Protein AF-A0A6A7KUU1-F1 (afdb_monomer_lite)

pLDDT: mean 93.3, std 9.29, range [35.34, 98.81]

Radius of gyration: 18.9 Å; chains: 1; bounding box: 46×38×52 Å

Sequence (260 aa):
MVVAALRPFRTEHDYVAGGAALNQDWPRLSDDMDIFHDNRNQLPRSVERELQALREVEFSVETIVSNSSTVEVIARKYGFETRVQWLDDAETCRRFFPAVEDESFGFRLHQADVAVNKVLCASRRNQAPRDAVDLVHIVRRYCPIGPLIWASMGKDPSLSPMTTIREIRRIAFGYSDEEIGAVRMDDRRPMARAELRDTLEAALNDARDYCENVAPIEYLGHLFIDEDDIPVAADSEAVKSGTAKAVPVRDFSVVPTVGD

Structure (mmCIF, N/CA/C/O backbone):
data_AF-A0A6A7KUU1-F1
#
_entry.id   AF-A0A6A7KUU1-F1
#
loop_
_atom_site.group_PDB
_atom_site.id
_atom_site.type_symbol
_atom_site.label_atom_id
_atom_site.label_alt_id
_atom_site.label_comp_id
_atom_site.label_asym_id
_atom_site.label_entity_id
_atom_site.label_seq_id
_atom_site.pdbx_PDB_ins_code
_atom_site.Cartn_x
_atom_site.Cartn_y
_atom_site.Cartn_z
_atom_site.occupancy
_atom_site.B_iso_or_equiv
_atom_site.auth_seq_id
_atom_site.auth_comp_id
_atom_site.auth_asym_id
_atom_site.auth_atom_id
_atom_site.pdbx_PDB_model_num
ATOM 1 N N . MET A 1 1 ? -15.539 -9.179 11.871 1.00 82.12 1 MET A N 1
ATOM 2 C CA . MET A 1 1 ? -16.508 -8.676 12.874 1.00 82.12 1 MET A CA 1
ATOM 3 C C . MET A 1 1 ? -16.741 -7.170 12.713 1.00 82.12 1 MET A C 1
ATOM 5 O O . MET A 1 1 ? -17.841 -6.812 12.328 1.00 82.12 1 MET A O 1
ATOM 9 N N . VAL A 1 2 ? -15.718 -6.313 12.867 1.00 91.25 2 VAL A N 1
ATOM 10 C CA . VAL A 1 2 ? -15.784 -4.882 12.471 1.00 91.25 2 VAL A CA 1
ATOM 11 C C . VAL A 1 2 ? -15.972 -4.728 10.958 1.00 91.25 2 VAL A C 1
ATOM 13 O O . VAL A 1 2 ? -16.897 -4.057 10.516 1.00 91.25 2 VAL A O 1
ATOM 16 N N . VAL A 1 3 ? -15.169 -5.455 10.173 1.00 91.31 3 VAL A N 1
ATOM 17 C CA . VAL A 1 3 ? -15.254 -5.495 8.701 1.00 91.31 3 VAL A CA 1
ATOM 18 C C . VAL A 1 3 ? -16.680 -5.758 8.203 1.00 91.31 3 VAL A C 1
ATOM 20 O O . VAL A 1 3 ? -17.172 -5.040 7.348 1.00 91.31 3 VAL A O 1
ATOM 23 N N . ALA A 1 4 ? -17.386 -6.729 8.789 1.00 92.50 4 ALA A N 1
ATOM 24 C CA . ALA A 1 4 ? -18.743 -7.084 8.370 1.00 92.50 4 ALA A CA 1
ATOM 25 C C . ALA A 1 4 ? -19.770 -5.965 8.627 1.00 92.50 4 ALA A C 1
ATOM 27 O O . ALA A 1 4 ? -20.687 -5.796 7.831 1.00 92.50 4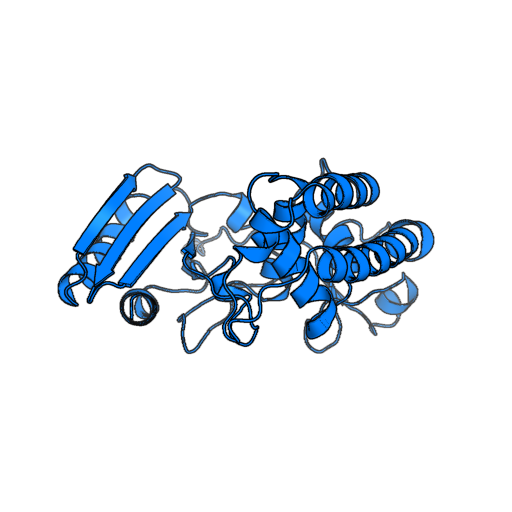 ALA A O 1
ATOM 28 N N . ALA A 1 5 ? -19.612 -5.201 9.713 1.00 95.06 5 ALA A N 1
ATOM 29 C CA . ALA A 1 5 ? -20.488 -4.073 10.032 1.00 95.06 5 ALA A CA 1
ATOM 30 C C . ALA A 1 5 ? -20.258 -2.878 9.096 1.00 95.06 5 ALA A C 1
ATOM 32 O O . ALA A 1 5 ? -21.185 -2.129 8.806 1.00 95.06 5 ALA A O 1
ATOM 33 N N . LEU A 1 6 ? -19.019 -2.713 8.626 1.00 96.19 6 LEU A N 1
ATOM 34 C CA . LEU A 1 6 ? -18.596 -1.577 7.812 1.00 96.19 6 LEU A CA 1
ATOM 35 C C . LEU A 1 6 ? -18.622 -1.857 6.305 1.00 96.19 6 LEU A C 1
ATOM 37 O O . LEU A 1 6 ? -18.720 -0.921 5.517 1.00 96.19 6 LEU A O 1
ATOM 41 N N . ARG A 1 7 ? -18.600 -3.129 5.895 1.00 96.31 7 ARG A N 1
ATOM 42 C CA . ARG A 1 7 ? -18.679 -3.568 4.495 1.00 96.31 7 ARG A CA 1
ATOM 43 C C . ARG A 1 7 ? -19.818 -2.908 3.698 1.00 96.31 7 ARG A C 1
ATOM 45 O O . ARG A 1 7 ? -19.543 -2.468 2.588 1.00 96.31 7 ARG A O 1
ATOM 52 N N . PRO A 1 8 ? -21.066 -2.797 4.204 1.00 96.06 8 PRO A N 1
ATOM 53 C CA . PRO A 1 8 ? -22.175 -2.231 3.425 1.00 96.06 8 PRO A CA 1
ATOM 54 C C . PRO A 1 8 ? -22.020 -0.748 3.066 1.00 96.06 8 PRO A C 1
ATOM 56 O O . PRO A 1 8 ? -22.771 -0.248 2.236 1.00 96.06 8 PRO A O 1
ATOM 59 N N . PHE A 1 9 ? -21.089 -0.042 3.712 1.00 95.44 9 PHE A N 1
ATOM 60 C CA . PHE A 1 9 ? -20.826 1.377 3.475 1.00 95.44 9 PHE A CA 1
ATOM 61 C C . PHE A 1 9 ? -19.713 1.607 2.451 1.00 95.44 9 PHE A C 1
ATOM 63 O O . PHE A 1 9 ? -19.520 2.739 2.013 1.00 95.44 9 PHE A O 1
ATOM 70 N N . ARG A 1 10 ? -18.984 0.552 2.066 1.00 95.62 10 ARG A N 1
ATOM 71 C CA . ARG A 1 10 ? -17.876 0.669 1.124 1.00 95.62 10 ARG A CA 1
ATOM 72 C C . ARG A 1 10 ? -18.387 0.789 -0.313 1.00 95.62 10 ARG A C 1
ATOM 74 O O . ARG A 1 10 ? -19.339 0.118 -0.706 1.00 95.62 10 ARG A O 1
ATOM 81 N N . THR A 1 11 ? -17.735 1.645 -1.089 1.00 94.12 11 THR A N 1
ATOM 82 C CA . THR A 1 11 ? -18.019 1.956 -2.497 1.00 94.12 11 THR A CA 1
ATOM 83 C C . THR A 1 11 ? -16.706 2.161 -3.258 1.00 94.12 11 THR A C 1
ATOM 85 O O . THR A 1 11 ? -15.635 2.215 -2.654 1.00 94.12 11 THR A O 1
ATOM 88 N N . GLU A 1 12 ? -16.765 2.369 -4.574 1.00 92.62 12 GLU A N 1
ATOM 89 C CA . GLU A 1 12 ? -15.577 2.699 -5.381 1.00 92.62 12 GLU A CA 1
ATOM 90 C C . GLU A 1 12 ? -14.858 4.003 -4.958 1.00 92.62 12 GLU A C 1
ATOM 92 O O . GLU A 1 12 ? -13.698 4.218 -5.316 1.00 92.62 12 GLU A O 1
ATOM 97 N N . HIS A 1 13 ? -15.531 4.844 -4.160 1.00 91.62 13 HIS A N 1
ATOM 98 C CA . HIS A 1 13 ? -15.027 6.106 -3.606 1.00 91.62 13 HIS A CA 1
ATOM 99 C C . HIS A 1 13 ? -14.839 6.078 -2.081 1.00 91.62 13 HIS A C 1
ATOM 101 O O . HIS A 1 13 ? -14.491 7.097 -1.483 1.00 91.62 13 HIS A O 1
ATOM 107 N N . ASP A 1 14 ? -15.109 4.938 -1.445 1.00 93.00 14 ASP A N 1
ATOM 108 C CA . ASP A 1 14 ? -15.013 4.731 -0.002 1.00 93.00 14 ASP A CA 1
ATOM 109 C C . ASP A 1 14 ? -14.601 3.278 0.269 1.00 93.00 14 ASP A C 1
ATOM 111 O O . ASP A 1 14 ? -15.434 2.375 0.286 1.00 93.00 14 ASP A O 1
ATOM 115 N N . TYR A 1 15 ? -13.308 3.018 0.412 1.00 95.38 15 TYR A N 1
ATOM 116 C CA . TYR A 1 15 ? -12.764 1.663 0.284 1.00 95.38 15 TYR A CA 1
ATOM 117 C C . TYR A 1 15 ? -11.680 1.378 1.317 1.00 95.38 15 TYR A C 1
ATOM 119 O O . TYR A 1 15 ? -10.997 2.275 1.813 1.00 95.38 15 TYR A O 1
ATOM 127 N N . VAL A 1 16 ? -11.505 0.094 1.633 1.00 96.62 16 VAL A N 1
ATOM 128 C CA . VAL A 1 16 ? -10.477 -0.364 2.573 1.00 96.62 16 VAL A CA 1
ATOM 129 C C . VAL A 1 16 ? -9.098 -0.342 1.914 1.00 96.62 16 VAL A C 1
ATOM 131 O O . VAL A 1 16 ? -8.920 -0.774 0.776 1.00 96.62 16 VAL A O 1
ATOM 134 N N . ALA A 1 17 ? -8.094 0.132 2.639 1.00 95.25 17 ALA A N 1
ATOM 135 C CA . ALA A 1 17 ? -6.716 0.232 2.186 1.00 95.25 17 ALA A CA 1
ATOM 136 C C . ALA A 1 17 ? -5.739 -0.340 3.233 1.00 95.25 17 ALA A C 1
ATOM 138 O O . ALA A 1 17 ? -6.094 -1.132 4.112 1.00 95.25 17 ALA A O 1
ATOM 139 N N . GLY A 1 18 ? -4.466 0.034 3.096 1.00 92.06 18 GLY A N 1
ATOM 140 C CA . GLY A 1 18 ? -3.443 -0.228 4.098 1.00 92.06 18 GLY A CA 1
ATOM 141 C C . GLY A 1 18 ? -3.123 -1.705 4.316 1.00 92.06 18 GLY A C 1
ATOM 142 O O . GLY A 1 18 ? -3.181 -2.534 3.408 1.00 92.06 18 GLY A O 1
ATOM 143 N N . GLY A 1 19 ? -2.714 -2.028 5.544 1.00 90.06 19 GLY A N 1
ATOM 144 C CA . GLY A 1 19 ? -2.234 -3.365 5.897 1.00 90.06 19 GLY A CA 1
ATOM 145 C C . GLY A 1 19 ? -3.297 -4.459 5.777 1.00 90.06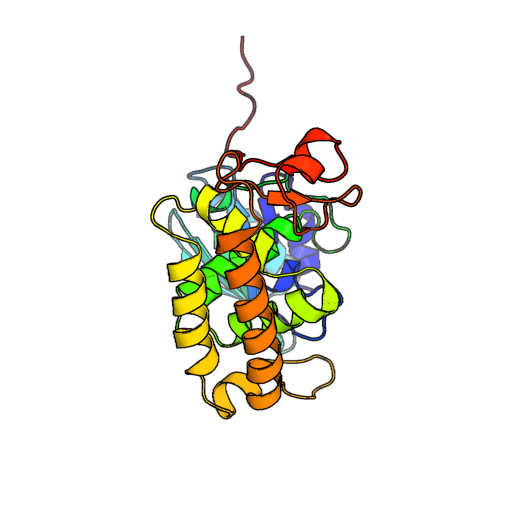 19 GLY A C 1
ATOM 146 O O . GLY A 1 19 ? -2.932 -5.595 5.470 1.00 90.06 19 GLY A O 1
ATOM 147 N N . ALA A 1 20 ? -4.571 -4.115 5.993 1.00 90.75 20 ALA A N 1
ATOM 148 C CA . ALA A 1 20 ? -5.709 -5.028 5.900 1.00 90.75 20 ALA A CA 1
ATOM 149 C C . ALA A 1 20 ? -6.050 -5.388 4.445 1.00 90.75 20 ALA A C 1
ATOM 151 O O . ALA A 1 20 ? -6.317 -6.550 4.159 1.00 90.75 20 ALA A O 1
ATOM 152 N N . ALA A 1 21 ? -5.977 -4.419 3.524 1.00 92.44 21 ALA A N 1
ATOM 153 C CA . ALA A 1 21 ? -6.167 -4.682 2.096 1.00 92.44 21 ALA A CA 1
ATOM 154 C C . ALA A 1 21 ? -4.996 -5.467 1.477 1.00 92.44 21 ALA A C 1
ATOM 156 O O . ALA A 1 21 ? -5.201 -6.214 0.529 1.00 92.44 21 ALA A O 1
ATOM 157 N N . LEU A 1 22 ? -3.771 -5.305 2.000 1.00 92.06 22 LEU A N 1
ATOM 158 C CA . LEU A 1 22 ? -2.597 -6.028 1.497 1.00 92.06 22 LEU A CA 1
ATOM 159 C C . LEU A 1 22 ? -2.554 -7.490 1.950 1.00 92.06 22 LEU A C 1
ATOM 161 O O . LEU A 1 22 ? -2.241 -8.376 1.164 1.00 92.06 22 LEU A O 1
ATOM 165 N N . ASN A 1 23 ? -2.788 -7.725 3.242 1.00 87.62 23 ASN A N 1
ATOM 166 C CA . ASN A 1 23 ? -2.518 -9.010 3.882 1.00 87.62 23 ASN A CA 1
ATOM 167 C C . ASN A 1 23 ? -3.810 -9.811 4.076 1.00 87.62 23 ASN A C 1
ATOM 169 O O . ASN A 1 23 ? -4.167 -10.143 5.202 1.00 87.62 23 ASN A O 1
ATOM 173 N N . GLN A 1 24 ? -4.519 -10.086 2.979 1.00 83.44 24 GLN A N 1
ATOM 174 C CA . GLN A 1 24 ? -5.713 -10.940 3.004 1.00 83.44 24 GLN A CA 1
ATOM 175 C C . GLN A 1 24 ? -5.322 -12.411 3.193 1.00 83.44 24 GLN A C 1
ATOM 177 O O . GLN A 1 24 ? -5.773 -13.053 4.135 1.00 83.44 24 GLN A O 1
ATOM 182 N N . ASP A 1 25 ? -4.391 -12.885 2.360 1.00 84.75 25 ASP A N 1
ATOM 183 C CA . ASP A 1 25 ? -3.913 -14.276 2.352 1.00 84.75 25 ASP A CA 1
ATOM 184 C C . ASP A 1 25 ? -2.429 -14.389 2.733 1.00 84.75 25 ASP A C 1
ATOM 186 O O . ASP A 1 25 ? -1.748 -15.377 2.437 1.00 84.75 25 ASP A O 1
ATOM 190 N N . TRP A 1 26 ? -1.874 -13.332 3.332 1.00 89.56 26 TRP A N 1
ATOM 191 C CA . TRP A 1 26 ? -0.464 -13.271 3.712 1.00 89.56 26 TRP A CA 1
ATOM 192 C C . TRP A 1 26 ? -0.287 -13.388 5.224 1.00 89.56 26 TRP A C 1
ATOM 194 O O . TRP A 1 26 ? -1.162 -12.976 5.978 1.00 89.56 26 TRP A O 1
ATOM 204 N N . PRO A 1 27 ? 0.870 -13.888 5.700 1.00 87.25 27 PRO A N 1
ATOM 205 C CA . PRO A 1 27 ? 1.029 -14.209 7.115 1.00 87.25 27 PRO A CA 1
ATOM 206 C C . PRO A 1 27 ? 0.968 -13.016 8.081 1.00 87.25 27 PRO A C 1
ATOM 208 O O . PRO A 1 27 ? 0.825 -13.243 9.276 1.00 87.25 27 PRO A O 1
ATOM 211 N N . ARG A 1 28 ? 1.118 -11.760 7.634 1.00 91.62 28 ARG A N 1
ATOM 212 C CA . ARG A 1 28 ? 1.142 -10.597 8.537 1.00 91.62 28 ARG A CA 1
ATOM 213 C C . ARG A 1 28 ? -0.276 -10.186 8.940 1.00 91.62 28 ARG A C 1
ATOM 215 O O . ARG A 1 28 ? -1.072 -9.775 8.103 1.00 91.62 28 ARG A O 1
ATOM 222 N N . LEU A 1 29 ? -0.564 -10.170 10.238 1.00 87.25 29 LEU A N 1
ATOM 223 C CA . LEU A 1 29 ? -1.868 -9.748 10.757 1.00 87.25 29 LEU A CA 1
ATOM 224 C C . LEU A 1 29 ? -1.965 -8.217 10.851 1.00 87.25 29 LEU A C 1
ATOM 226 O O . LEU A 1 29 ? -1.058 -7.550 11.358 1.00 87.25 29 LEU A O 1
ATOM 230 N N . SER A 1 30 ? -3.071 -7.637 10.375 1.00 87.38 30 SER A N 1
ATOM 231 C CA . SER A 1 30 ? -3.374 -6.207 10.534 1.00 87.38 30 SER A CA 1
ATOM 232 C C . SER A 1 30 ? -4.323 -5.974 11.705 1.00 87.38 30 SER A C 1
ATOM 234 O O . SER A 1 30 ? -5.407 -6.546 11.731 1.00 87.38 30 SER A O 1
ATOM 236 N N . ASP A 1 31 ? -3.936 -5.089 12.623 1.00 83.81 31 ASP A N 1
ATOM 237 C CA . ASP A 1 31 ? -4.789 -4.653 13.743 1.00 83.81 31 ASP A CA 1
ATOM 238 C C . ASP A 1 31 ? -5.570 -3.367 13.431 1.00 83.81 31 ASP A C 1
ATOM 240 O O . ASP A 1 31 ? -6.498 -2.991 14.152 1.00 83.81 31 ASP A O 1
ATOM 244 N N . ASP A 1 32 ? -5.201 -2.724 12.323 1.00 90.56 32 ASP A N 1
ATOM 245 C CA . ASP A 1 32 ? -5.790 -1.481 11.852 1.00 90.56 32 ASP A CA 1
ATOM 246 C C . ASP A 1 32 ? -6.535 -1.723 10.540 1.00 90.56 32 ASP A C 1
ATOM 248 O O . ASP A 1 32 ? -6.081 -2.501 9.684 1.00 90.56 32 ASP A O 1
ATOM 252 N N . MET A 1 33 ? -7.651 -1.016 10.383 1.00 93.44 33 MET A N 1
ATOM 253 C CA . MET A 1 33 ? -8.393 -0.902 9.138 1.00 93.44 33 MET A CA 1
ATOM 254 C C . MET A 1 33 ? -8.385 0.556 8.680 1.00 93.44 33 MET A C 1
ATOM 256 O O . MET A 1 33 ? -9.004 1.415 9.310 1.00 93.44 33 MET A O 1
ATOM 260 N N . ASP A 1 34 ? -7.688 0.807 7.577 1.00 95.56 34 ASP A N 1
ATOM 261 C CA . ASP A 1 34 ? -7.633 2.111 6.926 1.00 95.56 34 ASP A CA 1
ATOM 262 C C . ASP A 1 34 ? -8.753 2.183 5.882 1.00 95.56 34 ASP A C 1
ATOM 264 O O . ASP A 1 34 ? -8.886 1.277 5.058 1.00 95.56 34 ASP A O 1
ATOM 268 N N . ILE A 1 35 ? -9.557 3.240 5.909 1.00 96.06 35 ILE A N 1
ATOM 269 C CA . ILE A 1 35 ? -10.618 3.523 4.942 1.00 96.06 35 ILE A CA 1
ATOM 270 C C . ILE A 1 35 ? -10.294 4.856 4.278 1.00 96.06 35 ILE A C 1
ATOM 272 O O . ILE A 1 35 ? -10.103 5.863 4.959 1.00 96.06 35 ILE A O 1
ATOM 276 N N . PHE A 1 36 ? -10.202 4.863 2.954 1.00 95.12 36 PHE A N 1
ATOM 277 C CA . PHE A 1 36 ? -9.921 6.066 2.176 1.00 95.12 36 PHE A CA 1
ATOM 278 C C . PHE A 1 36 ? -11.207 6.586 1.542 1.00 95.12 36 PHE A C 1
ATOM 280 O O . PHE A 1 36 ? -11.969 5.808 0.966 1.00 95.12 36 PHE A O 1
ATOM 287 N N . HIS A 1 37 ? -11.415 7.899 1.620 1.00 90.44 37 HIS A N 1
ATOM 288 C CA . HIS A 1 37 ? -12.507 8.591 0.949 1.00 90.44 37 HIS A CA 1
ATOM 289 C C . HIS A 1 37 ? -11.974 9.412 -0.217 1.00 90.44 37 HIS A C 1
ATOM 291 O O . HIS A 1 37 ? -11.195 10.345 -0.024 1.00 90.44 37 HIS A O 1
ATOM 297 N N . ASP A 1 38 ? -12.461 9.120 -1.421 1.00 88.62 38 ASP A N 1
ATOM 298 C CA . ASP A 1 38 ? -12.150 9.948 -2.586 1.00 88.62 38 ASP A CA 1
ATOM 299 C C . ASP A 1 38 ? -12.943 11.266 -2.573 1.00 88.62 38 ASP A C 1
ATOM 301 O O . ASP A 1 38 ? -12.500 12.296 -3.088 1.00 88.62 38 ASP A O 1
ATOM 305 N N . ASN A 1 39 ? -14.125 11.246 -1.949 1.00 82.25 39 ASN A N 1
ATOM 306 C CA . ASN A 1 39 ? -15.009 12.399 -1.859 1.00 82.25 39 ASN A CA 1
ATOM 307 C C . ASN A 1 39 ? -14.557 13.348 -0.746 1.00 82.25 39 ASN A C 1
ATOM 309 O O . ASN A 1 39 ? -14.827 13.126 0.435 1.00 82.25 39 ASN A O 1
ATOM 313 N N . ARG A 1 40 ? -13.901 14.433 -1.159 1.00 79.38 40 ARG A N 1
ATOM 314 C CA . ARG A 1 40 ? -13.266 15.413 -0.273 1.00 79.38 40 ARG A CA 1
ATOM 315 C C . ARG A 1 40 ? -14.255 16.172 0.618 1.00 79.38 40 ARG A C 1
ATOM 317 O O . ARG A 1 40 ? -15.369 16.500 0.209 1.00 79.38 40 ARG A O 1
ATOM 324 N N . ASN A 1 41 ? -13.768 16.584 1.786 1.00 75.94 41 ASN A N 1
ATOM 325 C CA . ASN A 1 41 ? -14.433 17.419 2.789 1.00 75.94 41 ASN A CA 1
ATOM 326 C C . ASN A 1 41 ? -15.729 16.819 3.356 1.00 75.94 41 ASN A C 1
ATOM 328 O O . ASN A 1 41 ? -16.670 17.555 3.670 1.00 75.94 41 ASN A O 1
ATOM 332 N N . GLN A 1 42 ? -15.795 15.493 3.485 1.00 81.38 42 GLN A N 1
ATOM 333 C CA . GLN A 1 42 ? -16.975 14.820 4.043 1.00 81.38 42 GLN A CA 1
ATOM 334 C C . GLN A 1 42 ? -16.832 14.459 5.527 1.00 81.38 42 GLN A C 1
ATOM 336 O O . GLN A 1 42 ? -17.837 14.323 6.237 1.00 81.38 42 GLN A O 1
ATOM 341 N N . LEU A 1 43 ? -15.597 14.375 6.027 1.00 90.38 43 LEU A N 1
ATOM 342 C CA . LEU A 1 43 ? -15.326 14.107 7.434 1.00 90.38 43 LEU A CA 1
ATOM 343 C C . LEU A 1 43 ? -15.585 15.341 8.322 1.00 90.38 43 LEU A C 1
ATOM 345 O O . LEU A 1 43 ? -15.411 16.484 7.891 1.00 90.38 43 LEU A O 1
ATOM 349 N N . PRO A 1 44 ? -16.018 15.141 9.580 1.00 92.75 44 PRO A N 1
ATOM 350 C CA . PRO A 1 44 ? -16.296 13.852 10.221 1.00 92.75 44 PRO A CA 1
ATOM 351 C C . PRO A 1 44 ? -17.732 13.341 9.995 1.00 92.75 44 PRO A C 1
ATOM 353 O O . PRO A 1 44 ? -18.099 12.295 10.520 1.00 92.75 44 PRO A O 1
ATOM 356 N N . ARG A 1 45 ? -18.581 14.070 9.260 1.00 91.38 45 ARG A N 1
ATOM 357 C CA . ARG A 1 45 ? -20.024 13.776 9.190 1.00 91.38 45 ARG A CA 1
ATOM 358 C C . ARG A 1 45 ? -20.348 12.492 8.430 1.00 91.38 45 ARG A C 1
ATOM 360 O O . ARG A 1 45 ? -21.301 11.807 8.794 1.00 91.38 45 ARG A O 1
ATOM 367 N N . SER A 1 46 ? -19.584 12.151 7.391 1.00 89.94 46 SER A N 1
ATOM 368 C CA . SER A 1 46 ? -19.848 10.953 6.576 1.00 89.94 46 SER A CA 1
ATOM 369 C C . SER A 1 46 ? -19.821 9.655 7.381 1.00 89.94 46 SER A C 1
ATOM 371 O O . SER A 1 46 ? -20.602 8.752 7.089 1.00 89.94 46 SER A O 1
ATOM 373 N N . VAL A 1 47 ? -19.007 9.580 8.439 1.00 94.56 47 VAL A N 1
ATOM 374 C CA . VAL A 1 47 ? -18.825 8.339 9.206 1.00 94.56 47 VAL A CA 1
ATOM 375 C C . VAL A 1 47 ? -19.885 8.124 10.286 1.00 94.56 47 VAL A C 1
ATOM 377 O O . VAL A 1 47 ? -19.932 7.060 10.895 1.00 94.56 47 VAL A O 1
ATOM 380 N N . GLU A 1 48 ? -20.774 9.087 10.548 1.00 95.25 48 GLU A N 1
ATOM 381 C CA . GLU A 1 48 ? -21.752 8.989 11.645 1.00 95.25 48 GLU A CA 1
ATOM 382 C C . GLU A 1 48 ? -22.634 7.734 11.543 1.00 95.25 48 GLU A C 1
ATOM 384 O O . GLU A 1 48 ? -22.879 7.061 12.548 1.00 95.25 48 GLU A O 1
ATOM 389 N N . ARG A 1 49 ? -23.061 7.375 10.323 1.00 95.75 49 ARG A N 1
ATOM 390 C CA . ARG A 1 49 ? -23.868 6.167 10.073 1.00 95.75 49 ARG A CA 1
ATOM 391 C C . ARG A 1 49 ? -23.084 4.881 10.326 1.00 95.75 49 ARG A C 1
ATOM 393 O O . ARG A 1 49 ? -23.641 3.923 10.852 1.00 95.75 49 ARG A O 1
ATOM 400 N N . GLU A 1 50 ? -21.799 4.875 10.001 1.00 96.81 50 GLU A N 1
ATOM 401 C CA . GLU A 1 50 ? -20.907 3.741 10.243 1.00 96.81 50 GLU A CA 1
ATOM 402 C C . GLU A 1 50 ? -20.635 3.536 11.732 1.00 96.81 50 GLU A C 1
ATOM 404 O O . GLU A 1 50 ? -20.722 2.417 12.240 1.00 96.81 50 GLU A O 1
ATOM 409 N N . LEU A 1 51 ? -20.369 4.624 12.461 1.00 97.38 51 LEU A N 1
ATOM 410 C CA . LEU A 1 51 ? -20.186 4.573 13.912 1.00 97.38 51 LEU A CA 1
ATOM 411 C C . LEU A 1 51 ? -21.455 4.080 14.613 1.00 97.38 51 LEU A C 1
ATOM 413 O O . LEU A 1 51 ? -21.372 3.352 15.602 1.00 97.38 51 LEU A O 1
ATOM 417 N N . GLN A 1 52 ? -22.629 4.458 14.105 1.00 97.12 52 GLN A N 1
ATOM 418 C CA . GLN A 1 52 ? -23.906 3.953 14.596 1.00 97.12 52 GLN A CA 1
ATOM 419 C C . GLN A 1 52 ? -24.075 2.454 14.304 1.00 97.12 52 GLN A C 1
ATOM 421 O O . GLN A 1 52 ? -24.389 1.702 15.224 1.00 97.12 52 GLN A O 1
ATOM 426 N N . ALA A 1 53 ? -23.781 2.000 13.083 1.00 96.94 53 ALA A N 1
ATOM 427 C CA . ALA A 1 53 ? -23.849 0.583 12.719 1.00 96.94 53 ALA A CA 1
ATOM 428 C C . ALA A 1 53 ? -22.927 -0.292 13.588 1.00 96.94 53 ALA A C 1
ATOM 430 O O . ALA A 1 53 ? -23.319 -1.377 14.018 1.00 96.94 53 ALA A O 1
ATOM 431 N N . LEU A 1 54 ? -21.725 0.196 13.924 1.00 97.06 54 LEU A N 1
ATOM 432 C CA . LEU A 1 54 ? -20.831 -0.479 14.870 1.00 97.06 54 LEU A CA 1
ATOM 433 C C . LEU A 1 54 ? -21.471 -0.633 16.259 1.00 97.06 54 LEU A C 1
ATOM 435 O O . LEU A 1 54 ? -21.399 -1.709 16.855 1.00 97.06 54 LEU A O 1
ATOM 439 N N . ARG A 1 55 ? -22.119 0.417 16.773 1.00 96.88 55 ARG A N 1
ATOM 440 C CA . ARG A 1 55 ? -22.797 0.377 18.081 1.00 96.88 55 ARG A CA 1
ATOM 441 C C . ARG A 1 55 ? -24.017 -0.544 18.079 1.00 96.88 55 ARG A C 1
ATOM 443 O O . ARG A 1 55 ? -24.255 -1.218 19.076 1.00 96.88 55 ARG A O 1
ATOM 450 N N . GLU A 1 56 ? -24.763 -0.606 16.979 1.00 96.44 56 GLU A N 1
ATOM 451 C CA . GLU A 1 56 ? -25.940 -1.479 16.830 1.00 96.44 56 GLU A CA 1
ATOM 452 C C . GLU A 1 56 ? -25.585 -2.962 16.884 1.00 96.44 56 GLU A C 1
ATOM 454 O O . GLU A 1 56 ? -26.341 -3.760 17.433 1.00 96.44 56 GLU A O 1
ATOM 459 N N . VAL A 1 57 ? -24.398 -3.328 16.399 1.00 95.56 57 VAL A N 1
ATOM 460 C CA . VAL A 1 57 ? -23.844 -4.676 16.575 1.00 95.56 57 VAL A CA 1
ATOM 461 C C . VAL A 1 57 ? -22.969 -4.786 17.832 1.00 95.56 57 VAL A C 1
ATOM 463 O O . VAL A 1 57 ? -22.096 -5.650 17.914 1.00 95.56 57 VAL A O 1
ATOM 466 N N . GLU A 1 58 ? -23.237 -3.945 18.835 1.00 95.56 58 GLU A N 1
ATOM 467 C CA . GLU A 1 58 ? -22.693 -3.963 20.201 1.00 95.56 58 GLU A CA 1
ATOM 468 C C . GLU A 1 58 ? -21.172 -3.746 20.321 1.00 95.56 58 GLU A C 1
ATOM 470 O O . GLU A 1 58 ? -20.556 -4.197 21.293 1.00 95.56 58 GLU A O 1
ATOM 475 N N . PHE A 1 59 ? -20.526 -3.069 19.366 1.00 96.88 59 PHE A N 1
ATOM 476 C CA . PHE A 1 59 ? -19.178 -2.554 19.619 1.00 96.88 59 PHE A CA 1
ATOM 477 C C . PHE A 1 59 ? -19.241 -1.351 20.561 1.00 96.88 59 PHE A C 1
ATOM 479 O O . PHE A 1 59 ? -20.009 -0.410 20.354 1.00 96.88 59 PHE A O 1
ATOM 486 N N . SER A 1 60 ? -18.349 -1.332 21.550 1.00 96.56 60 SER A N 1
ATOM 487 C CA . SER A 1 60 ? -17.973 -0.084 22.209 1.00 96.56 60 SER A CA 1
ATOM 488 C C . SER A 1 60 ? -17.056 0.691 21.270 1.00 96.56 60 SER A C 1
ATOM 490 O O . SER A 1 60 ? -16.021 0.167 20.861 1.00 96.56 60 SER A O 1
ATOM 492 N N . VAL A 1 61 ? -17.419 1.929 20.941 1.00 97.50 61 VAL A N 1
ATOM 493 C CA . VAL A 1 61 ? -16.667 2.781 20.011 1.00 97.50 61 VAL A CA 1
ATOM 494 C C . VAL A 1 61 ? -16.128 3.990 20.763 1.00 97.50 61 VAL A C 1
ATOM 496 O O . VAL A 1 61 ? -16.904 4.828 21.224 1.00 97.50 61 VAL A O 1
ATOM 499 N N . GLU A 1 62 ? -14.807 4.079 20.871 1.00 97.56 62 GLU A N 1
ATOM 500 C CA . GLU A 1 62 ? -14.093 5.221 21.443 1.00 97.56 62 GLU A CA 1
ATOM 501 C C . GLU A 1 62 ? -13.485 6.057 20.315 1.00 97.56 62 GLU A C 1
ATOM 503 O O . GLU A 1 62 ? -12.687 5.548 19.533 1.00 97.56 62 GLU A O 1
ATOM 508 N N . THR A 1 63 ? -13.854 7.332 20.213 1.00 97.69 63 THR A N 1
ATOM 509 C CA . THR A 1 63 ? -13.275 8.245 19.219 1.00 97.69 63 THR A CA 1
ATOM 510 C C . THR A 1 63 ? -11.970 8.836 19.742 1.00 97.69 63 THR A C 1
ATOM 512 O O . THR A 1 63 ? -11.963 9.471 20.793 1.00 97.69 63 THR A O 1
ATOM 515 N N . ILE A 1 64 ? -10.888 8.657 18.985 1.00 97.94 64 ILE A N 1
ATOM 516 C CA . ILE A 1 64 ? -9.540 9.148 19.308 1.00 97.94 64 ILE A CA 1
ATOM 517 C C . ILE A 1 64 ? -9.256 10.460 18.572 1.00 97.94 64 ILE A C 1
ATOM 519 O O . ILE A 1 64 ? -8.753 11.415 19.161 1.00 97.94 64 ILE A O 1
ATOM 523 N N . VAL A 1 65 ? -9.629 10.526 17.291 1.00 97.12 65 VAL A N 1
ATOM 524 C CA . VAL A 1 65 ? -9.483 11.711 16.435 1.00 97.12 65 VAL A CA 1
ATOM 525 C C . VAL A 1 65 ? -10.793 11.953 15.696 1.00 97.12 65 VAL A C 1
ATOM 527 O O . VAL A 1 65 ? -11.431 11.011 15.234 1.00 97.12 65 VAL A O 1
ATOM 530 N N . SER A 1 66 ? -11.201 13.215 15.576 1.00 96.56 66 SER A N 1
ATOM 531 C CA . SER A 1 66 ? -12.343 13.610 14.749 1.00 96.56 66 SER A CA 1
ATOM 532 C C . SER A 1 66 ? -12.150 15.031 14.229 1.00 96.56 66 SER A C 1
ATOM 534 O O . SER A 1 66 ? -12.263 16.002 14.978 1.00 96.56 66 SER A O 1
ATOM 536 N N . ASN A 1 67 ? -11.789 15.151 12.954 1.00 94.56 67 ASN A N 1
ATOM 537 C CA . ASN A 1 67 ? -11.607 16.421 12.255 1.00 94.56 67 ASN A CA 1
ATOM 538 C C . ASN A 1 67 ? -11.948 16.264 10.757 1.00 94.56 67 ASN A C 1
ATOM 540 O O . ASN A 1 67 ? -12.506 15.251 10.344 1.00 94.56 67 ASN A O 1
ATOM 544 N N . SER A 1 68 ? -11.654 17.284 9.947 1.00 91.44 68 SER A N 1
ATOM 545 C CA . SER A 1 68 ? -12.002 17.318 8.520 1.00 91.44 68 SER A CA 1
ATOM 546 C C . SER A 1 68 ? -11.130 16.447 7.611 1.00 91.44 68 SER A C 1
ATOM 548 O O . SER A 1 68 ? -11.495 16.261 6.459 1.00 91.44 68 SER A O 1
ATOM 550 N N . SER A 1 69 ? -9.982 15.950 8.079 1.00 91.44 69 SER A N 1
ATOM 551 C CA . SER A 1 69 ? -9.088 15.080 7.296 1.00 91.44 69 SER A CA 1
ATOM 552 C C . SER A 1 69 ? -9.075 13.640 7.797 1.00 91.44 69 SER A C 1
ATOM 554 O O . SER A 1 69 ? -8.663 12.729 7.081 1.00 91.44 69 SER A O 1
ATOM 556 N N . THR A 1 70 ? -9.450 13.423 9.057 1.00 95.06 70 THR A N 1
ATOM 557 C CA . THR A 1 70 ? -9.297 12.130 9.715 1.00 95.06 70 THR A CA 1
ATOM 558 C C . THR A 1 70 ? -10.352 11.936 10.791 1.00 95.06 70 THR A C 1
ATOM 560 O O . THR A 1 70 ? -10.560 12.799 11.651 1.00 95.06 70 THR A O 1
ATOM 563 N N . VAL A 1 71 ? -10.957 10.752 10.790 1.00 97.25 71 VAL A N 1
ATOM 564 C CA . VAL A 1 71 ? -11.654 10.211 11.955 1.00 97.25 71 VAL A CA 1
ATOM 565 C C . VAL A 1 71 ? -10.977 8.908 12.337 1.00 97.25 71 VAL A C 1
ATOM 567 O O . VAL A 1 71 ? -10.781 8.038 11.498 1.00 97.25 71 VAL A O 1
ATOM 570 N N . GLU A 1 72 ? -10.619 8.768 13.605 1.00 98.00 72 GLU A N 1
ATOM 571 C CA . GLU A 1 72 ? -10.020 7.551 14.140 1.00 98.00 72 GLU A CA 1
ATOM 572 C C . GLU A 1 72 ? -10.809 7.098 15.356 1.00 98.00 72 GLU A C 1
ATOM 574 O O . GLU A 1 72 ? -11.076 7.886 16.272 1.00 98.00 72 GLU A O 1
ATOM 579 N N . VAL A 1 73 ? -11.170 5.819 15.369 1.00 97.88 73 VAL A N 1
ATOM 580 C CA . VAL A 1 73 ? -11.858 5.199 16.496 1.00 97.88 73 VAL A CA 1
ATOM 581 C C . VAL A 1 73 ? -11.227 3.868 16.856 1.00 97.88 73 VAL A C 1
ATOM 583 O O . VAL A 1 73 ? -10.654 3.169 16.020 1.00 97.88 73 VAL A O 1
ATOM 586 N N . ILE A 1 74 ? -11.417 3.484 18.109 1.00 97.44 74 ILE A N 1
ATOM 587 C CA . ILE A 1 74 ? -11.137 2.146 18.595 1.00 97.44 74 ILE A CA 1
ATOM 588 C C . ILE A 1 74 ? -12.470 1.438 18.837 1.00 97.44 74 ILE A C 1
ATOM 590 O O . ILE A 1 74 ? -13.261 1.842 19.695 1.00 97.44 74 ILE A O 1
ATOM 594 N N . ALA A 1 75 ? -12.724 0.375 18.072 1.00 96.62 75 ALA A N 1
ATOM 595 C CA . ALA A 1 75 ? -13.894 -0.482 18.214 1.00 96.62 75 ALA A CA 1
ATOM 596 C C . ALA A 1 75 ? -13.536 -1.721 19.046 1.00 96.62 75 ALA A C 1
ATOM 598 O O . ALA A 1 75 ? -12.615 -2.465 18.704 1.00 96.62 75 ALA A O 1
ATOM 599 N N . ARG A 1 76 ? -14.277 -1.960 20.134 1.00 96.06 76 ARG A N 1
ATOM 600 C CA . ARG A 1 76 ? -14.038 -3.078 21.060 1.00 96.06 76 ARG A CA 1
ATOM 601 C C . ARG A 1 76 ? -15.259 -3.968 21.209 1.00 96.06 76 ARG A C 1
ATOM 603 O O . ARG A 1 76 ? -16.357 -3.470 21.456 1.00 96.06 76 ARG A O 1
ATOM 610 N N . LYS A 1 77 ? -15.063 -5.285 21.106 1.00 93.31 77 LYS A N 1
ATOM 611 C CA . LYS A 1 77 ? -16.089 -6.300 21.395 1.00 93.31 77 LYS A CA 1
ATOM 612 C C . LYS A 1 77 ? -15.428 -7.634 21.754 1.00 93.31 77 LYS A C 1
ATOM 614 O O . LYS A 1 77 ? -14.460 -8.033 21.119 1.00 93.31 77 LYS A O 1
ATOM 619 N N . TYR A 1 78 ? -15.940 -8.316 22.781 1.00 90.25 78 TYR A N 1
ATOM 620 C CA . TYR A 1 78 ? -15.440 -9.620 23.260 1.00 90.25 78 TYR A CA 1
ATOM 621 C C . TYR A 1 78 ? -13.928 -9.675 23.555 1.00 90.25 78 TYR A C 1
ATOM 623 O O . TYR A 1 78 ? -13.278 -10.683 23.299 1.00 90.25 78 TYR A O 1
ATOM 631 N N . GLY A 1 79 ? -13.356 -8.588 24.082 1.00 86.00 79 GLY A N 1
ATOM 632 C CA . GLY A 1 79 ? -11.919 -8.505 24.380 1.00 86.00 79 GLY A CA 1
ATOM 633 C C . GLY A 1 79 ? -11.022 -8.292 23.157 1.00 86.00 79 GLY A C 1
ATOM 634 O O . GLY A 1 79 ? -9.812 -8.175 23.319 1.00 86.00 79 GLY A O 1
ATOM 635 N N . PHE A 1 80 ? -11.597 -8.198 21.955 1.00 86.88 80 PHE A N 1
ATOM 636 C CA . PHE A 1 80 ? -10.890 -7.785 20.751 1.00 86.88 80 PHE A CA 1
ATOM 637 C C . PHE A 1 80 ? -10.993 -6.277 20.565 1.00 86.88 80 PHE A C 1
ATOM 639 O O . PHE A 1 80 ? -12.034 -5.671 20.837 1.00 86.88 80 PHE A O 1
ATOM 646 N N . GLU A 1 81 ? -9.909 -5.705 20.061 1.00 92.94 81 GLU A N 1
ATOM 647 C CA . GLU A 1 81 ? -9.781 -4.301 19.711 1.00 92.94 81 GLU A CA 1
ATOM 648 C C . GLU A 1 81 ? -9.428 -4.192 18.225 1.00 92.94 81 GLU A C 1
ATOM 650 O O . GLU A 1 81 ? -8.627 -4.970 17.708 1.00 92.94 81 GLU A O 1
ATOM 655 N N . THR A 1 82 ? -10.047 -3.248 17.524 1.00 93.81 82 THR A N 1
ATOM 656 C CA . THR A 1 82 ? -9.686 -2.894 16.150 1.00 93.81 82 THR A CA 1
ATOM 657 C C . THR A 1 82 ? -9.691 -1.385 16.032 1.00 93.81 82 THR A C 1
ATOM 659 O O . THR A 1 82 ? -10.692 -0.733 16.347 1.00 93.81 82 THR A O 1
ATOM 662 N N . ARG A 1 83 ? -8.580 -0.831 15.558 1.00 96.25 83 ARG A N 1
ATOM 663 C CA . ARG A 1 83 ? -8.497 0.584 15.221 1.00 96.25 83 ARG A CA 1
ATOM 664 C C . ARG A 1 83 ? -9.004 0.778 13.801 1.00 96.25 83 ARG A C 1
ATOM 666 O O . ARG A 1 83 ? -8.564 0.091 12.882 1.00 96.25 83 ARG A O 1
ATOM 673 N N . VAL A 1 84 ? -9.947 1.693 13.635 1.00 97.19 84 VAL A N 1
ATOM 674 C CA . VAL A 1 84 ? -10.502 2.048 12.330 1.00 97.19 84 VAL A CA 1
ATOM 675 C C . VAL A 1 84 ? -10.213 3.514 12.078 1.00 97.19 84 VAL A C 1
ATOM 677 O O . VAL A 1 84 ? -10.529 4.360 12.919 1.00 97.19 84 VAL A O 1
ATOM 680 N N . GLN A 1 85 ? -9.599 3.798 10.936 1.00 96.88 85 GLN A N 1
ATOM 681 C CA . GLN A 1 85 ? -9.219 5.143 10.544 1.00 96.88 85 GLN A CA 1
ATOM 682 C C . GLN A 1 85 ? -9.823 5.467 9.182 1.00 96.88 85 GLN A C 1
ATOM 684 O O . GLN A 1 85 ? -9.531 4.803 8.194 1.00 96.88 85 GLN A O 1
ATOM 689 N N . TRP A 1 86 ? -10.651 6.503 9.142 1.00 96.62 86 TRP A N 1
ATOM 690 C CA . TRP A 1 86 ? -11.167 7.096 7.918 1.00 96.62 86 TRP A CA 1
ATOM 691 C C . TRP A 1 86 ? -10.300 8.292 7.553 1.00 96.62 86 TRP A C 1
ATOM 693 O O . TRP A 1 86 ? -10.064 9.173 8.387 1.00 96.62 86 TRP A O 1
ATOM 703 N N . LEU A 1 87 ? -9.824 8.314 6.315 1.00 95.06 87 LEU A N 1
ATOM 704 C CA . LEU A 1 87 ? -8.887 9.299 5.801 1.00 95.06 87 LEU A CA 1
ATOM 705 C C . LEU A 1 87 ? -9.493 10.001 4.595 1.00 95.06 87 LEU A C 1
ATOM 707 O O . LEU A 1 87 ? -9.897 9.369 3.622 1.00 95.06 87 LEU A O 1
ATOM 711 N N . ASP A 1 88 ? -9.506 11.322 4.674 1.00 91.38 88 ASP A N 1
ATOM 712 C CA . ASP A 1 88 ? -9.854 12.221 3.587 1.00 91.38 88 ASP A CA 1
ATOM 713 C C . ASP A 1 88 ? -8.588 13.016 3.240 1.00 91.38 88 ASP A C 1
ATOM 715 O O . ASP A 1 88 ? -8.361 14.137 3.712 1.00 91.38 88 ASP A O 1
ATOM 719 N N . ASP A 1 89 ? -7.728 12.422 2.408 1.00 85.25 89 ASP A N 1
ATOM 720 C CA . ASP A 1 89 ? -6.486 13.034 1.911 1.00 85.25 89 ASP A CA 1
ATOM 721 C C . ASP A 1 89 ? -6.444 13.018 0.371 1.00 85.25 89 ASP A C 1
ATOM 723 O O . ASP A 1 89 ? -6.767 12.010 -0.255 1.00 85.25 89 ASP A O 1
ATOM 727 N N . ALA A 1 90 ? -6.013 14.120 -0.252 1.00 83.25 90 ALA A N 1
ATOM 728 C CA . ALA A 1 90 ? -5.893 14.228 -1.705 1.00 83.25 90 ALA A CA 1
ATOM 729 C C . ALA A 1 90 ? -4.914 13.184 -2.272 1.00 83.25 90 ALA A C 1
ATOM 731 O O . ALA A 1 90 ? -5.055 12.757 -3.417 1.00 83.25 90 ALA A O 1
ATOM 732 N N . GLU A 1 91 ? -3.941 12.733 -1.473 1.00 83.75 91 GLU A N 1
ATOM 733 C CA . GLU A 1 91 ? -3.030 11.655 -1.860 1.00 83.75 91 GLU A CA 1
ATOM 734 C C . GLU A 1 91 ? -3.724 10.287 -1.980 1.00 83.75 91 GLU A C 1
ATOM 736 O O . GLU A 1 91 ? -3.263 9.436 -2.747 1.00 83.75 91 GLU A O 1
ATOM 741 N N . THR A 1 92 ? -4.834 10.063 -1.264 1.00 82.62 92 THR A N 1
ATOM 742 C CA . THR A 1 92 ? -5.570 8.783 -1.304 1.00 82.62 92 THR A CA 1
ATOM 743 C C . THR A 1 92 ? -6.313 8.588 -2.625 1.00 82.62 92 THR A C 1
ATOM 745 O O . THR A 1 92 ? -6.367 7.471 -3.138 1.00 82.62 92 THR A O 1
ATOM 748 N N . CYS A 1 93 ? -6.759 9.686 -3.241 1.00 86.19 93 CYS A N 1
ATOM 749 C CA . CYS A 1 93 ? -7.475 9.709 -4.519 1.00 86.19 93 CYS A CA 1
ATOM 750 C C . CYS A 1 93 ? -6.548 9.553 -5.735 1.00 86.19 93 CYS A C 1
ATOM 752 O O . CYS A 1 93 ? -7.016 9.313 -6.849 1.00 86.19 93 CYS A O 1
ATOM 754 N N . ARG A 1 94 ? -5.229 9.717 -5.549 1.00 91.44 94 ARG A N 1
ATOM 755 C CA . ARG A 1 94 ? -4.220 9.598 -6.612 1.00 91.44 94 ARG A CA 1
ATOM 756 C C . ARG A 1 94 ? -3.672 8.173 -6.664 1.00 91.44 94 ARG A C 1
ATOM 758 O O . ARG A 1 94 ? -2.810 7.794 -5.866 1.00 91.44 94 ARG A O 1
ATOM 765 N N . ARG A 1 95 ? -4.158 7.376 -7.614 1.00 94.81 95 ARG A N 1
ATOM 766 C CA . ARG A 1 95 ? -3.878 5.930 -7.723 1.00 94.81 95 ARG A CA 1
ATOM 767 C C . ARG A 1 95 ? -3.801 5.460 -9.181 1.00 94.81 95 ARG A C 1
ATOM 769 O O . ARG A 1 95 ? -4.131 6.219 -10.091 1.00 94.81 95 ARG A O 1
ATOM 776 N N . PHE A 1 96 ? -3.305 4.248 -9.410 1.00 97.19 96 PHE A N 1
ATOM 777 C CA . PHE A 1 96 ? -3.136 3.658 -10.745 1.00 97.19 96 PHE A CA 1
ATOM 778 C C . PHE A 1 96 ? -4.416 2.978 -11.236 1.00 97.19 96 PHE A C 1
ATOM 780 O O . PHE A 1 96 ? -4.763 3.089 -12.415 1.00 97.19 96 PHE A O 1
ATOM 787 N N . PHE A 1 97 ? -5.146 2.333 -10.326 1.00 97.19 97 PHE A N 1
ATOM 788 C CA . PHE A 1 97 ? -6.359 1.579 -10.625 1.00 97.19 97 PHE A CA 1
ATOM 789 C C . PHE A 1 97 ? -7.574 2.140 -9.877 1.00 97.19 97 PHE A C 1
ATOM 791 O O . PHE A 1 97 ? -7.419 2.775 -8.832 1.00 97.19 97 PHE A O 1
ATOM 798 N N . PRO A 1 98 ? -8.804 1.926 -10.377 1.00 95.44 98 PRO A N 1
ATOM 799 C CA . PRO A 1 98 ? -9.996 2.123 -9.555 1.00 95.44 98 PRO A CA 1
ATOM 800 C C . PRO A 1 98 ? -9.961 1.209 -8.318 1.00 95.44 98 PRO A C 1
ATOM 802 O O . PRO A 1 98 ? -9.273 0.185 -8.302 1.00 95.44 98 PRO A O 1
ATOM 805 N N . ALA A 1 99 ? -10.708 1.575 -7.274 1.00 95.62 99 ALA A N 1
ATOM 806 C CA . ALA A 1 99 ? -10.984 0.643 -6.188 1.00 95.62 99 ALA A CA 1
ATOM 807 C C . ALA A 1 99 ? -11.737 -0.578 -6.741 1.00 95.62 99 ALA A C 1
ATOM 809 O O . ALA A 1 99 ? -12.536 -0.457 -7.670 1.00 95.62 99 ALA A O 1
ATOM 810 N N . VAL A 1 100 ? -11.464 -1.751 -6.180 1.00 96.31 100 VAL A N 1
ATOM 811 C CA . VAL A 1 100 ? -12.022 -3.026 -6.639 1.00 96.31 100 VAL A CA 1
ATOM 812 C C . VAL A 1 100 ? -13.038 -3.553 -5.641 1.00 96.31 100 VAL A C 1
ATOM 814 O O . VAL A 1 100 ? -12.868 -3.382 -4.430 1.00 96.31 100 VAL A O 1
ATOM 817 N N . GLU A 1 101 ? -14.084 -4.199 -6.149 1.00 96.81 101 GLU A N 1
ATOM 818 C CA . GLU A 1 101 ? -15.025 -4.940 -5.314 1.00 96.81 101 GLU A CA 1
ATOM 819 C C . GLU A 1 101 ? -14.301 -6.056 -4.557 1.00 96.81 101 GLU A C 1
ATOM 821 O O . GLU A 1 101 ? -13.369 -6.687 -5.060 1.00 96.81 101 GLU A O 1
ATOM 826 N N . ASP A 1 102 ? -14.736 -6.295 -3.326 1.00 96.19 102 ASP A N 1
ATOM 827 C CA . ASP A 1 102 ? -14.168 -7.316 -2.459 1.00 96.19 102 ASP A CA 1
ATOM 828 C C . ASP A 1 102 ? -15.266 -7.977 -1.629 1.00 96.19 102 ASP A C 1
ATOM 830 O O . ASP A 1 102 ? -16.106 -7.308 -1.025 1.00 96.19 102 ASP A O 1
ATOM 834 N N . GLU A 1 103 ? -15.267 -9.305 -1.559 1.00 93.88 103 GLU A N 1
ATOM 835 C CA . GLU A 1 103 ? -16.319 -10.037 -0.849 1.00 93.88 103 GLU A CA 1
ATOM 836 C C . GLU A 1 103 ? -16.313 -9.772 0.663 1.00 93.88 103 GLU A C 1
ATOM 838 O O . GLU A 1 103 ? -17.370 -9.771 1.306 1.00 93.88 103 GLU A O 1
ATOM 843 N N . SER A 1 104 ? -15.134 -9.531 1.239 1.00 92.31 104 SER A N 1
ATOM 844 C CA . SER A 1 104 ? -14.962 -9.303 2.672 1.00 92.31 104 SER A CA 1
ATOM 845 C C . SER A 1 104 ? -15.153 -7.836 3.025 1.00 92.31 104 SER A C 1
ATOM 847 O O . SER A 1 104 ? -15.871 -7.519 3.976 1.00 92.31 104 SER A O 1
ATOM 849 N N . PHE A 1 105 ? -14.536 -6.942 2.257 1.00 94.94 105 PHE A N 1
ATOM 850 C CA . PHE A 1 105 ? -14.513 -5.514 2.544 1.00 94.94 105 PHE A CA 1
ATOM 851 C C . PHE A 1 105 ? -15.631 -4.735 1.855 1.00 94.94 105 PHE 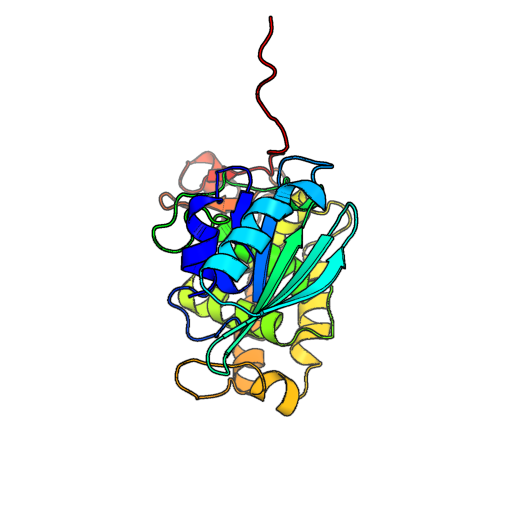A C 1
ATOM 853 O O . PHE A 1 105 ? -15.971 -3.662 2.323 1.00 94.94 105 PHE A O 1
ATOM 860 N N . GLY A 1 106 ? -16.256 -5.246 0.799 1.00 96.12 106 GLY A N 1
ATOM 861 C CA . GLY A 1 106 ? -17.166 -4.485 -0.061 1.00 96.12 106 GLY A CA 1
ATOM 862 C C . GLY A 1 106 ? -16.388 -3.825 -1.191 1.00 96.12 106 GLY A C 1
ATOM 863 O O . GLY A 1 106 ? -16.528 -4.237 -2.335 1.00 96.12 106 GLY A O 1
ATOM 864 N N . PHE A 1 107 ? -15.510 -2.878 -0.857 1.00 96.94 107 PHE A N 1
ATOM 865 C CA . PHE A 1 107 ? -14.521 -2.317 -1.780 1.00 96.94 107 PHE A CA 1
ATOM 866 C C . PHE A 1 107 ? -13.164 -2.161 -1.100 1.00 96.94 107 PHE A C 1
ATOM 868 O O . PHE A 1 107 ? -13.081 -1.841 0.092 1.00 96.94 107 PHE A O 1
ATOM 875 N N . ARG A 1 108 ? -12.093 -2.341 -1.875 1.00 96.69 108 ARG A N 1
ATOM 876 C CA . ARG A 1 108 ? -10.713 -2.134 -1.429 1.00 96.69 108 ARG A CA 1
ATOM 877 C C . ARG A 1 108 ? -9.849 -1.452 -2.481 1.00 96.69 108 ARG A C 1
ATOM 879 O O . ARG A 1 108 ? -10.149 -1.461 -3.671 1.00 96.69 108 ARG A O 1
ATOM 886 N N . LEU A 1 109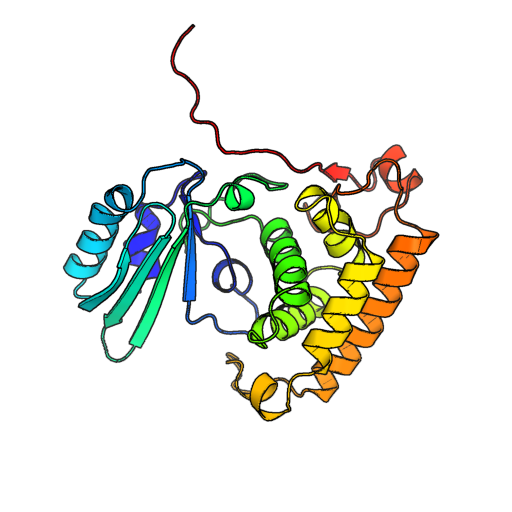 ? -8.720 -0.918 -2.036 1.00 96.56 109 LEU A N 1
ATOM 887 C CA . LEU A 1 109 ? -7.675 -0.433 -2.924 1.00 96.56 109 LEU A CA 1
ATOM 888 C C . LEU A 1 109 ? -7.067 -1.605 -3.718 1.00 96.56 109 LEU A C 1
ATOM 890 O O . LEU A 1 109 ? -6.853 -2.696 -3.174 1.00 96.56 109 LEU A O 1
ATOM 894 N N . HIS A 1 110 ? -6.772 -1.375 -5.000 1.00 96.75 110 HIS A N 1
ATOM 895 C CA . HIS A 1 110 ? -6.108 -2.364 -5.846 1.00 96.75 110 HIS A CA 1
ATOM 896 C C . HIS A 1 110 ? -4.769 -2.795 -5.233 1.00 96.75 110 HIS A C 1
ATOM 898 O O . HIS A 1 110 ? -4.033 -1.974 -4.681 1.00 96.75 110 HIS A O 1
ATOM 904 N N . GLN A 1 111 ? -4.418 -4.078 -5.334 1.00 96.75 111 GLN A N 1
ATOM 905 C CA . GLN A 1 111 ? -3.260 -4.622 -4.616 1.00 96.75 111 GLN A CA 1
ATOM 906 C C . GLN A 1 111 ? -1.946 -3.951 -5.039 1.00 96.75 111 GLN A C 1
ATOM 908 O O . GLN A 1 111 ? -1.105 -3.647 -4.192 1.00 96.75 111 GLN A O 1
ATOM 913 N N . ALA A 1 112 ? -1.803 -3.630 -6.329 1.00 97.69 112 ALA A N 1
ATOM 914 C CA . ALA A 1 112 ? -0.659 -2.879 -6.836 1.00 97.69 112 ALA A CA 1
ATOM 915 C C . ALA A 1 112 ? -0.540 -1.479 -6.208 1.00 97.69 112 ALA A C 1
ATOM 917 O O . ALA A 1 112 ? 0.549 -1.074 -5.804 1.00 97.69 112 ALA A O 1
ATOM 918 N N . ASP A 1 113 ? -1.658 -0.764 -6.051 1.00 97.81 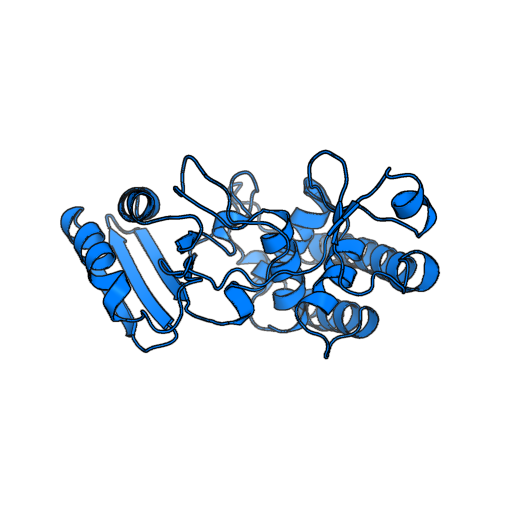113 ASP A N 1
ATOM 919 C CA . ASP A 1 113 ? -1.685 0.544 -5.392 1.00 97.81 113 ASP A CA 1
ATOM 920 C C . ASP A 1 113 ? -1.316 0.440 -3.907 1.00 97.81 113 ASP A C 1
ATOM 922 O O . ASP A 1 113 ? -0.553 1.264 -3.393 1.00 97.81 113 ASP A O 1
ATOM 926 N N . VAL A 1 114 ? -1.795 -0.600 -3.213 1.00 96.69 114 VAL A N 1
ATOM 927 C CA . VAL A 1 114 ? -1.407 -0.864 -1.820 1.00 96.69 114 VAL A CA 1
ATOM 928 C C . VAL A 1 114 ? 0.101 -1.131 -1.719 1.00 96.69 114 VAL A C 1
ATOM 930 O O . VAL A 1 114 ? 0.761 -0.586 -0.832 1.00 96.69 114 VAL A O 1
ATOM 933 N N . ALA A 1 115 ? 0.671 -1.907 -2.645 1.00 97.81 115 ALA A N 1
ATOM 934 C CA . ALA A 1 115 ? 2.100 -2.209 -2.677 1.00 97.81 115 ALA A CA 1
ATOM 935 C C . ALA A 1 115 ? 2.963 -0.956 -2.929 1.00 97.81 115 ALA A C 1
ATOM 937 O O . ALA A 1 115 ? 3.956 -0.741 -2.227 1.00 97.81 115 ALA A O 1
ATOM 938 N N . VAL A 1 116 ? 2.560 -0.070 -3.851 1.00 98.00 116 VAL A N 1
ATOM 939 C CA . VAL A 1 116 ? 3.229 1.232 -4.052 1.00 98.00 116 VAL A CA 1
ATOM 940 C C . VAL A 1 116 ? 3.135 2.097 -2.791 1.00 98.00 116 VAL A C 1
ATOM 942 O O . VAL A 1 116 ? 4.133 2.683 -2.362 1.00 98.00 116 VAL A O 1
ATOM 945 N N . ASN A 1 117 ? 1.969 2.145 -2.140 1.00 96.25 117 ASN A N 1
ATOM 946 C CA . ASN A 1 117 ? 1.809 2.881 -0.885 1.00 96.25 117 ASN A CA 1
ATOM 947 C C . ASN A 1 117 ? 2.745 2.345 0.212 1.00 96.25 117 ASN A C 1
ATOM 949 O O . ASN A 1 117 ? 3.266 3.135 1.002 1.00 96.25 117 ASN A O 1
ATOM 953 N N . LYS A 1 118 ? 3.024 1.035 0.251 1.00 96.50 118 LYS A N 1
ATOM 954 C CA . LYS A 1 118 ? 3.989 0.458 1.200 1.00 96.50 118 LYS A CA 1
ATOM 955 C C . LYS A 1 118 ? 5.427 0.872 0.932 1.00 96.50 118 LYS A C 1
ATOM 957 O O . LYS A 1 118 ? 6.136 1.172 1.888 1.00 96.50 118 LYS A O 1
ATOM 962 N N . VAL A 1 119 ? 5.835 0.995 -0.329 1.00 97.81 119 VAL A N 1
ATOM 963 C CA . VAL A 1 119 ? 7.140 1.578 -0.691 1.00 97.81 119 VAL A CA 1
ATOM 964 C C . VAL A 1 119 ? 7.256 3.026 -0.195 1.00 97.81 119 VAL A C 1
ATOM 966 O O . VAL A 1 119 ? 8.262 3.404 0.414 1.00 97.81 119 VAL A O 1
ATOM 969 N N . LEU A 1 120 ? 6.211 3.837 -0.388 1.00 96.12 120 LEU A N 1
ATOM 970 C CA . LEU A 1 120 ? 6.172 5.217 0.111 1.00 96.12 120 LEU A CA 1
ATOM 971 C C . LEU A 1 120 ? 6.219 5.282 1.645 1.00 96.12 120 LEU A C 1
ATOM 973 O O . LEU A 1 120 ? 6.924 6.114 2.210 1.00 96.12 120 LEU A O 1
ATOM 977 N N . CYS A 1 121 ? 5.511 4.390 2.340 1.00 95.56 121 CYS A N 1
ATOM 978 C CA . CYS A 1 121 ? 5.529 4.351 3.801 1.00 95.56 121 CYS A CA 1
ATOM 979 C C . CYS A 1 121 ? 6.904 3.926 4.337 1.00 95.56 121 CYS A C 1
ATOM 981 O O . CYS A 1 121 ? 7.470 4.625 5.179 1.00 95.56 121 CYS A O 1
ATOM 983 N N . ALA A 1 122 ? 7.476 2.846 3.797 1.00 96.88 122 ALA A N 1
ATOM 984 C CA . ALA A 1 122 ? 8.767 2.301 4.215 1.00 96.88 122 ALA A CA 1
ATOM 985 C C . ALA A 1 122 ? 9.952 3.246 3.945 1.00 96.88 122 ALA A C 1
ATOM 987 O O . ALA A 1 122 ? 10.968 3.168 4.632 1.00 96.88 122 ALA A O 1
ATOM 988 N N . SER A 1 123 ? 9.834 4.152 2.969 1.00 96.38 123 SER A N 1
ATOM 989 C CA . SER A 1 123 ? 10.856 5.172 2.684 1.00 96.38 123 SER A CA 1
ATOM 990 C C . SER A 1 123 ? 10.739 6.435 3.545 1.00 96.38 123 SER A C 1
ATOM 992 O O . SER A 1 123 ? 11.662 7.246 3.553 1.00 96.38 123 SER A O 1
ATOM 994 N N . ARG A 1 124 ? 9.638 6.627 4.285 1.00 93.62 124 ARG A N 1
ATOM 995 C CA . ARG A 1 124 ? 9.368 7.878 5.022 1.00 93.62 124 ARG A CA 1
ATOM 996 C C . ARG A 1 124 ? 9.209 7.694 6.530 1.00 93.62 124 ARG A C 1
ATOM 998 O O . ARG A 1 124 ? 9.613 8.565 7.297 1.00 93.62 124 ARG A O 1
ATOM 1005 N N . ARG A 1 125 ? 8.600 6.592 6.974 1.00 91.94 125 ARG A N 1
ATOM 1006 C CA . ARG A 1 125 ? 8.195 6.378 8.372 1.00 91.94 125 ARG A CA 1
ATOM 1007 C C . ARG A 1 125 ? 9.212 5.497 9.088 1.00 91.94 125 ARG A C 1
ATOM 1009 O O . ARG A 1 125 ? 9.319 4.316 8.797 1.00 91.94 125 ARG A O 1
ATOM 1016 N N . ASN A 1 126 ? 9.918 6.035 10.079 1.00 86.50 126 ASN A N 1
ATOM 1017 C CA . ASN A 1 126 ? 10.938 5.293 10.832 1.00 86.50 126 ASN A CA 1
ATOM 1018 C C . ASN A 1 126 ? 10.429 4.626 12.124 1.00 86.50 126 ASN A C 1
ATOM 1020 O O . ASN A 1 126 ? 11.237 4.138 12.899 1.00 86.50 126 ASN A O 1
ATOM 1024 N N . GLN A 1 127 ? 9.114 4.584 12.350 1.00 86.00 127 GLN A N 1
ATOM 1025 C CA . GLN A 1 127 ? 8.483 4.000 13.548 1.00 86.00 127 GLN A CA 1
ATOM 1026 C C . GLN A 1 127 ? 7.416 2.947 13.197 1.00 86.00 127 GLN A C 1
ATOM 1028 O O . GLN A 1 127 ? 6.537 2.646 13.999 1.00 86.00 127 GLN A O 1
ATOM 1033 N N . ALA A 1 128 ? 7.465 2.393 11.981 1.00 92.38 128 ALA A N 1
ATOM 1034 C CA . ALA A 1 128 ? 6.515 1.394 11.501 1.00 92.38 128 ALA A CA 1
ATOM 1035 C C . ALA A 1 128 ? 7.234 0.144 10.946 1.00 92.38 128 ALA A C 1
ATOM 1037 O O . ALA A 1 128 ? 7.212 -0.079 9.736 1.00 92.38 128 ALA A O 1
ATOM 1038 N N . PRO A 1 129 ? 7.817 -0.718 11.809 1.00 95.25 129 PRO A N 1
ATOM 1039 C CA . PRO A 1 129 ? 8.505 -1.951 11.393 1.00 95.25 129 PRO A CA 1
ATOM 1040 C C . PRO A 1 129 ? 7.679 -2.841 10.451 1.00 95.25 129 PRO A C 1
ATOM 1042 O O . PRO A 1 129 ? 8.213 -3.485 9.548 1.00 95.25 129 PRO A O 1
ATOM 1045 N N . ARG A 1 130 ? 6.348 -2.816 10.617 1.00 95.31 130 ARG A N 1
ATOM 1046 C CA . ARG A 1 130 ? 5.383 -3.519 9.762 1.00 95.31 130 ARG A CA 1
ATOM 1047 C C . ARG A 1 130 ? 5.520 -3.192 8.275 1.00 95.31 130 ARG A C 1
ATOM 1049 O O . ARG A 1 130 ? 5.294 -4.081 7.468 1.00 95.31 130 ARG A O 1
ATOM 1056 N N . ASP A 1 131 ? 5.903 -1.965 7.911 1.00 96.56 131 ASP A N 1
ATOM 1057 C CA . ASP A 1 131 ? 6.017 -1.572 6.503 1.00 96.56 131 ASP A CA 1
ATOM 1058 C C . ASP A 1 131 ? 7.218 -2.273 5.842 1.00 96.56 131 ASP A C 1
ATOM 1060 O O . ASP A 1 131 ? 7.125 -2.687 4.690 1.00 96.56 131 ASP A O 1
ATOM 1064 N N . ALA A 1 132 ? 8.312 -2.509 6.578 1.00 97.38 132 ALA A N 1
ATOM 1065 C CA . ALA A 1 132 ? 9.441 -3.303 6.086 1.00 97.38 132 ALA A CA 1
ATOM 1066 C C . ALA A 1 132 ? 9.088 -4.798 5.960 1.00 97.38 132 ALA A C 1
ATOM 1068 O O . ALA A 1 132 ? 9.466 -5.442 4.981 1.00 97.38 132 ALA A O 1
ATOM 1069 N N . VAL A 1 133 ? 8.317 -5.341 6.909 1.00 96.69 133 VAL A N 1
ATOM 1070 C CA . VAL A 1 133 ? 7.790 -6.717 6.837 1.00 96.69 133 VAL A CA 1
ATOM 1071 C C . VAL A 1 133 ? 6.828 -6.883 5.654 1.00 96.69 133 VAL A C 1
ATOM 1073 O O . VAL A 1 133 ? 6.921 -7.865 4.918 1.00 96.69 133 VAL A O 1
ATOM 1076 N N . ASP A 1 134 ? 5.950 -5.906 5.411 1.00 97.12 134 ASP A N 1
ATOM 1077 C CA . ASP A 1 134 ? 5.062 -5.886 4.244 1.00 97.12 134 ASP A CA 1
ATOM 1078 C C . ASP A 1 134 ? 5.867 -5.917 2.932 1.00 97.12 134 ASP A C 1
ATOM 1080 O O . ASP A 1 134 ? 5.534 -6.692 2.035 1.00 97.12 134 ASP A O 1
ATOM 1084 N N . LEU A 1 135 ? 6.971 -5.159 2.825 1.00 98.00 135 LEU A N 1
ATOM 1085 C CA . LEU A 1 135 ? 7.855 -5.222 1.651 1.00 98.00 135 LEU A CA 1
ATOM 1086 C C . LEU A 1 135 ? 8.467 -6.616 1.447 1.00 98.00 135 LEU A C 1
ATOM 1088 O O . LEU A 1 135 ? 8.540 -7.083 0.312 1.00 98.00 135 LEU A O 1
ATOM 1092 N N . VAL A 1 136 ? 8.869 -7.310 2.518 1.00 97.81 136 VAL A N 1
ATOM 1093 C CA . VAL A 1 136 ? 9.369 -8.696 2.421 1.00 97.81 136 VAL A CA 1
ATOM 1094 C C . VAL A 1 136 ? 8.296 -9.622 1.849 1.00 97.81 136 VAL A C 1
ATOM 1096 O O . VAL A 1 136 ? 8.596 -10.474 1.008 1.00 97.81 136 VAL A O 1
ATOM 1099 N N . HIS A 1 137 ? 7.041 -9.473 2.278 1.00 96.75 137 HIS A N 1
ATOM 1100 C CA . HIS A 1 137 ? 5.948 -10.279 1.741 1.00 96.75 137 HIS A CA 1
ATOM 1101 C C . HIS A 1 137 ? 5.631 -9.937 0.286 1.00 96.75 137 HIS A C 1
ATOM 1103 O O . HIS A 1 137 ? 5.476 -10.871 -0.498 1.00 96.75 137 HIS A O 1
ATOM 1109 N N . ILE A 1 138 ? 5.646 -8.654 -0.089 1.00 98.06 138 ILE A N 1
ATOM 1110 C CA . ILE A 1 138 ? 5.506 -8.207 -1.482 1.00 98.06 138 ILE A CA 1
ATOM 1111 C C . ILE A 1 138 ? 6.561 -8.877 -2.369 1.00 98.06 138 ILE A C 1
ATOM 1113 O O . ILE A 1 138 ? 6.198 -9.538 -3.338 1.00 98.06 138 ILE A O 1
ATOM 1117 N N . VAL A 1 139 ? 7.844 -8.792 -1.994 1.00 97.88 139 VAL A N 1
ATOM 1118 C CA . VAL A 1 139 ? 8.957 -9.392 -2.759 1.00 97.88 139 VAL A CA 1
ATOM 1119 C C . VAL A 1 139 ? 8.763 -10.895 -2.952 1.00 97.88 139 VAL A C 1
ATOM 1121 O O . VAL A 1 139 ? 9.060 -11.436 -4.011 1.00 97.88 139 VAL A O 1
ATOM 1124 N N . ARG A 1 140 ? 8.282 -11.592 -1.920 1.00 96.19 140 ARG A N 1
ATOM 1125 C CA . ARG A 1 140 ? 8.196 -13.058 -1.924 1.00 96.19 140 ARG A CA 1
ATOM 1126 C C . ARG A 1 140 ? 6.931 -13.619 -2.560 1.00 96.19 140 ARG A C 1
ATOM 1128 O O . ARG A 1 140 ? 6.915 -14.806 -2.870 1.00 96.19 140 ARG A O 1
ATOM 1135 N N . ARG A 1 141 ? 5.852 -12.840 -2.623 1.00 95.62 141 ARG A N 1
ATOM 1136 C CA . ARG A 1 141 ? 4.502 -13.352 -2.928 1.00 95.62 141 ARG A CA 1
ATOM 1137 C C . ARG A 1 141 ? 3.779 -12.588 -4.019 1.00 95.62 141 ARG A C 1
ATOM 1139 O O . ARG A 1 141 ? 2.737 -13.060 -4.454 1.00 95.62 141 ARG A O 1
ATOM 1146 N N . TYR A 1 142 ? 4.279 -11.421 -4.410 1.00 97.44 142 TYR A N 1
ATOM 1147 C CA . TYR A 1 142 ? 3.566 -10.546 -5.325 1.00 97.44 142 TYR A CA 1
ATOM 1148 C C . TYR A 1 142 ? 4.428 -10.132 -6.503 1.00 97.44 142 TYR A C 1
ATOM 1150 O O . TYR A 1 142 ? 4.220 -10.620 -7.606 1.00 97.44 142 TYR A O 1
ATOM 1158 N N . CYS A 1 143 ? 5.403 -9.253 -6.281 1.00 98.06 143 CYS A N 1
ATOM 1159 C CA . CYS A 1 143 ? 6.152 -8.659 -7.375 1.00 98.06 143 CYS A CA 1
ATOM 1160 C C . CYS A 1 143 ? 7.522 -8.121 -6.931 1.00 98.06 143 CYS A C 1
ATOM 1162 O O . CYS A 1 143 ? 7.745 -7.860 -5.742 1.00 98.06 143 CYS A O 1
ATOM 1164 N N . PRO A 1 144 ? 8.439 -7.873 -7.884 1.00 98.19 144 PRO A N 1
ATOM 1165 C CA . PRO A 1 144 ? 9.655 -7.111 -7.624 1.00 98.19 144 PRO A CA 1
ATOM 1166 C C . PRO A 1 144 ? 9.337 -5.692 -7.125 1.00 98.19 144 PRO A C 1
ATOM 1168 O O . PRO A 1 144 ? 8.356 -5.074 -7.540 1.00 98.19 144 PRO A O 1
ATOM 1171 N N . ILE A 1 145 ? 10.194 -5.128 -6.269 1.00 98.25 145 ILE A N 1
ATOM 1172 C CA . ILE A 1 145 ? 9.984 -3.770 -5.724 1.00 98.25 145 ILE A CA 1
ATOM 1173 C C . ILE A 1 145 ? 10.474 -2.651 -6.650 1.00 98.25 145 ILE A C 1
ATOM 1175 O O . ILE A 1 145 ? 10.054 -1.511 -6.483 1.00 98.25 145 ILE A O 1
ATOM 1179 N N . GLY A 1 146 ? 11.328 -2.949 -7.636 1.00 98.44 146 GLY A N 1
ATOM 1180 C CA . GLY A 1 146 ? 11.817 -1.968 -8.616 1.00 98.44 146 GLY A CA 1
ATOM 1181 C C . GLY A 1 146 ? 10.690 -1.221 -9.346 1.00 98.44 146 GLY A C 1
ATOM 1182 O O . GLY A 1 146 ? 10.657 0.008 -9.280 1.00 98.44 146 GLY A O 1
ATOM 1183 N N . PRO A 1 147 ? 9.722 -1.925 -9.961 1.00 98.50 147 PRO A N 1
ATOM 1184 C CA . PRO A 1 147 ? 8.549 -1.309 -10.588 1.00 98.50 147 PRO A CA 1
ATOM 1185 C C . PRO A 1 147 ? 7.722 -0.451 -9.626 1.00 98.50 147 PRO A C 1
ATOM 1187 O O . PRO A 1 147 ? 7.277 0.633 -9.994 1.00 98.50 147 PRO A O 1
ATOM 1190 N N . LEU A 1 148 ? 7.565 -0.886 -8.371 1.00 98.75 148 LEU A N 1
ATOM 1191 C CA . LEU A 1 148 ? 6.829 -0.134 -7.350 1.00 98.75 148 LEU A CA 1
ATOM 1192 C C . LEU A 1 148 ? 7.551 1.162 -6.954 1.00 98.75 148 LEU A C 1
ATOM 1194 O O . LEU A 1 148 ? 6.923 2.209 -6.795 1.00 98.75 148 LEU A O 1
ATOM 1198 N N . ILE A 1 149 ? 8.879 1.103 -6.809 1.00 98.56 149 ILE A N 1
ATOM 1199 C CA . ILE A 1 149 ? 9.731 2.267 -6.540 1.00 98.56 149 ILE A CA 1
ATOM 1200 C C . ILE A 1 149 ? 9.665 3.248 -7.708 1.00 98.56 149 ILE A C 1
ATOM 1202 O O . ILE A 1 149 ? 9.471 4.441 -7.480 1.00 98.56 149 ILE A O 1
ATOM 1206 N N . TRP A 1 150 ? 9.755 2.760 -8.944 1.00 98.44 150 TRP A N 1
ATOM 1207 C CA . TRP A 1 150 ? 9.618 3.586 -10.142 1.00 98.44 150 TRP A CA 1
ATOM 1208 C C . TRP A 1 150 ? 8.258 4.296 -10.198 1.00 98.44 150 TRP A C 1
ATOM 1210 O O . TRP A 1 150 ? 8.193 5.517 -10.350 1.00 98.44 150 TRP A O 1
ATOM 1220 N N . ALA A 1 151 ? 7.177 3.546 -9.976 1.00 98.25 151 ALA A N 1
ATOM 1221 C CA . ALA A 1 151 ? 5.810 4.052 -9.956 1.00 98.25 151 ALA A CA 1
ATOM 1222 C C . ALA A 1 151 ? 5.572 5.087 -8.845 1.00 98.25 151 ALA A C 1
ATOM 1224 O O . ALA A 1 151 ? 4.836 6.056 -9.036 1.00 98.25 151 ALA A O 1
ATOM 1225 N N . SER A 1 152 ? 6.231 4.943 -7.690 1.00 96.94 152 SER A N 1
ATOM 1226 C CA . SER A 1 152 ? 6.055 5.866 -6.560 1.00 96.94 152 SER A CA 1
ATOM 1227 C C . SER A 1 152 ? 6.371 7.333 -6.904 1.00 96.94 152 SER A C 1
ATOM 1229 O O . SER A 1 152 ? 5.779 8.237 -6.312 1.00 96.94 152 SER A O 1
ATOM 1231 N N . MET A 1 153 ? 7.202 7.578 -7.926 1.00 95.81 153 MET A N 1
ATOM 1232 C CA . MET A 1 153 ? 7.518 8.921 -8.437 1.00 95.81 153 MET A CA 1
ATOM 1233 C C . MET A 1 153 ? 6.308 9.623 -9.067 1.00 95.81 153 MET A C 1
ATOM 1235 O O . MET A 1 153 ? 6.212 10.846 -9.041 1.00 95.81 153 MET A O 1
ATOM 1239 N N . GLY A 1 154 ? 5.355 8.865 -9.621 1.00 94.56 154 GLY A N 1
ATOM 1240 C CA . GLY A 1 154 ? 4.118 9.428 -10.166 1.00 94.56 154 GLY A CA 1
ATOM 1241 C C . GLY A 1 154 ? 3.202 9.970 -9.068 1.00 94.56 154 GLY A C 1
ATOM 1242 O O . GLY A 1 154 ? 2.445 10.921 -9.285 1.00 94.56 154 GLY A O 1
ATOM 1243 N N . LYS A 1 155 ? 3.290 9.388 -7.866 1.00 93.50 155 LYS A N 1
ATOM 1244 C CA . LYS A 1 155 ? 2.530 9.828 -6.692 1.00 93.50 155 LYS A CA 1
ATOM 1245 C C . LYS A 1 155 ? 3.197 11.022 -6.016 1.00 93.50 155 LYS A C 1
ATOM 1247 O O . LYS A 1 155 ? 2.511 12.005 -5.741 1.00 93.50 155 LYS A O 1
ATOM 1252 N N . ASP A 1 156 ? 4.515 10.973 -5.834 1.00 91.69 156 ASP A N 1
ATOM 1253 C CA . ASP A 1 156 ? 5.303 12.077 -5.287 1.00 91.69 156 ASP A CA 1
ATOM 1254 C C . ASP A 1 156 ? 6.466 12.467 -6.220 1.00 91.69 156 ASP A C 1
ATOM 1256 O O . ASP A 1 156 ? 7.528 11.837 -6.185 1.00 91.69 156 ASP A O 1
ATOM 1260 N N . PRO A 1 157 ? 6.294 13.546 -7.011 1.00 86.81 157 PRO A N 1
ATOM 1261 C CA . PRO A 1 157 ? 7.322 14.051 -7.920 1.00 86.81 157 PRO A CA 1
ATOM 1262 C C . PRO A 1 157 ? 8.583 14.594 -7.234 1.00 86.81 157 PRO A C 1
ATOM 1264 O O . PRO A 1 157 ? 9.562 14.880 -7.919 1.00 86.81 157 PRO A O 1
ATOM 1267 N N . SER A 1 158 ? 8.571 14.795 -5.910 1.00 90.06 158 SER A N 1
ATOM 1268 C CA . SER A 1 158 ? 9.751 15.256 -5.166 1.00 90.06 158 SER A CA 1
ATOM 1269 C C . SER A 1 158 ? 10.758 14.138 -4.878 1.00 90.06 158 SER A C 1
ATOM 1271 O O . SER A 1 158 ? 11.895 14.413 -4.483 1.00 90.06 158 SER A O 1
ATOM 1273 N N . LEU A 1 159 ? 10.364 12.877 -5.078 1.00 90.69 159 LEU A N 1
ATOM 1274 C CA . LEU A 1 159 ? 11.221 11.722 -4.854 1.00 90.69 159 LEU A CA 1
ATOM 1275 C C . LEU A 1 159 ? 12.084 11.399 -6.081 1.00 90.69 159 LEU A C 1
ATOM 1277 O O . LEU A 1 159 ? 11.828 11.826 -7.205 1.00 90.69 159 LEU A O 1
ATOM 1281 N N . SER A 1 160 ? 13.118 10.587 -5.852 1.00 95.81 160 SER A N 1
ATOM 1282 C CA . SER A 1 160 ? 13.846 9.886 -6.911 1.00 95.81 160 SER A CA 1
ATOM 1283 C C . SER A 1 160 ? 13.997 8.409 -6.542 1.00 95.81 160 SER A C 1
ATOM 1285 O O . SER A 1 160 ? 14.105 8.107 -5.346 1.00 95.81 160 SER A O 1
ATOM 1287 N N . PRO A 1 161 ? 14.077 7.478 -7.517 1.00 97.50 161 PRO A N 1
ATOM 1288 C CA . PRO A 1 161 ? 14.207 6.051 -7.217 1.00 97.50 161 PRO A CA 1
ATOM 1289 C C . PRO A 1 161 ? 15.384 5.743 -6.282 1.00 97.50 161 PRO A C 1
ATOM 1291 O O . PRO A 1 161 ? 15.239 5.008 -5.308 1.00 97.50 161 PRO A O 1
ATOM 1294 N N . MET A 1 162 ? 16.534 6.383 -6.518 1.00 97.75 162 MET A N 1
ATOM 1295 C CA . MET A 1 162 ? 17.740 6.183 -5.708 1.00 97.75 162 MET A CA 1
ATOM 1296 C C . MET A 1 162 ? 17.584 6.690 -4.274 1.00 97.75 162 MET A C 1
ATOM 1298 O O . MET A 1 162 ? 18.032 6.029 -3.335 1.00 97.75 162 MET A O 1
ATOM 1302 N N . THR A 1 163 ? 16.930 7.840 -4.084 1.00 97.12 163 THR A N 1
ATOM 1303 C CA . THR A 1 163 ? 16.640 8.351 -2.739 1.00 97.12 163 THR A CA 1
ATOM 1304 C C . THR A 1 163 ? 15.679 7.417 -2.012 1.00 97.12 163 THR A C 1
ATOM 1306 O O . THR A 1 163 ? 15.955 7.051 -0.874 1.00 97.12 163 THR A O 1
ATOM 1309 N N . THR A 1 164 ? 14.616 6.952 -2.675 1.00 98.12 164 THR A N 1
ATOM 1310 C CA . THR A 1 164 ? 13.656 6.001 -2.094 1.00 98.12 164 THR A CA 1
ATOM 1311 C C . THR A 1 164 ? 14.340 4.701 -1.666 1.00 98.12 164 THR A C 1
ATOM 1313 O O . THR A 1 164 ? 14.165 4.272 -0.528 1.00 98.12 164 THR A O 1
ATOM 1316 N N . ILE A 1 165 ? 15.183 4.109 -2.522 1.00 98.62 165 ILE A N 1
ATOM 1317 C CA . ILE A 1 165 ? 15.959 2.899 -2.192 1.00 98.62 165 ILE A CA 1
ATOM 1318 C C . ILE A 1 165 ? 16.852 3.137 -0.972 1.00 98.62 165 ILE A C 1
ATOM 1320 O O . ILE A 1 165 ? 16.874 2.324 -0.044 1.00 98.62 165 ILE A O 1
ATOM 1324 N N . ARG A 1 166 ? 17.585 4.258 -0.951 1.00 98.38 166 ARG A N 1
ATOM 1325 C CA . ARG A 1 166 ? 18.475 4.608 0.161 1.00 98.38 166 ARG A CA 1
ATOM 1326 C C . ARG A 1 166 ? 17.707 4.762 1.471 1.00 98.38 166 ARG A C 1
ATOM 1328 O O . ARG A 1 166 ? 18.160 4.243 2.491 1.00 98.38 166 ARG A O 1
ATOM 1335 N N . GLU A 1 167 ? 16.570 5.453 1.456 1.00 98.31 167 GLU A N 1
ATOM 1336 C CA . GLU A 1 167 ? 15.773 5.659 2.666 1.00 98.31 167 GLU A CA 1
ATOM 1337 C C . GLU A 1 167 ? 15.145 4.359 3.169 1.00 98.31 167 GLU A C 1
ATOM 1339 O O . GLU A 1 167 ? 15.212 4.102 4.370 1.00 98.31 167 GLU A O 1
ATOM 1344 N N . ILE A 1 168 ? 14.646 3.489 2.279 1.00 98.50 168 ILE A N 1
ATOM 1345 C CA . ILE A 1 168 ? 14.159 2.159 2.678 1.00 98.50 168 ILE A CA 1
ATOM 1346 C C . ILE A 1 168 ? 15.276 1.379 3.369 1.00 98.50 168 ILE A C 1
ATOM 1348 O O . ILE A 1 168 ? 15.049 0.848 4.451 1.00 98.50 168 ILE A O 1
ATOM 1352 N N . ARG A 1 169 ? 16.499 1.348 2.816 1.00 98.31 169 ARG A N 1
ATOM 1353 C CA . ARG A 1 169 ? 17.637 0.683 3.482 1.00 98.31 169 ARG A CA 1
ATOM 1354 C C . ARG A 1 169 ? 17.904 1.269 4.859 1.00 98.31 169 ARG A C 1
ATOM 1356 O O . ARG A 1 169 ? 18.037 0.524 5.826 1.00 98.31 169 ARG A O 1
ATOM 1363 N N . ARG A 1 170 ? 17.991 2.598 4.949 1.00 98.25 170 ARG A N 1
ATOM 1364 C CA . ARG A 1 170 ? 18.300 3.296 6.201 1.00 98.25 170 ARG A CA 1
ATOM 1365 C C . ARG A 1 170 ? 17.264 2.988 7.282 1.00 98.25 170 ARG A C 1
ATOM 1367 O O . ARG A 1 170 ? 17.641 2.773 8.429 1.00 98.25 170 ARG A O 1
ATOM 1374 N N . ILE A 1 171 ? 15.984 2.991 6.920 1.00 98.12 171 ILE A N 1
ATOM 1375 C CA . ILE A 1 171 ? 14.873 2.774 7.846 1.00 98.12 171 ILE A CA 1
ATOM 1376 C C . ILE A 1 171 ? 14.727 1.286 8.173 1.00 98.12 171 ILE A C 1
ATOM 1378 O O . ILE A 1 171 ? 14.861 0.904 9.332 1.00 98.12 171 ILE A O 1
ATOM 1382 N N . ALA A 1 172 ? 14.519 0.437 7.163 1.00 97.62 172 ALA A N 1
ATOM 1383 C CA . ALA A 1 172 ? 14.228 -0.983 7.347 1.00 97.62 172 ALA A CA 1
ATOM 1384 C C . ALA A 1 172 ? 15.367 -1.736 8.047 1.00 97.62 172 ALA A C 1
ATOM 1386 O O . ALA A 1 172 ? 15.110 -2.622 8.858 1.00 97.62 172 ALA A O 1
ATOM 1387 N N . PHE A 1 173 ? 16.629 -1.382 7.775 1.00 97.81 173 PHE A N 1
ATOM 1388 C CA . PHE A 1 173 ? 17.778 -2.027 8.424 1.00 97.81 173 PHE A CA 1
ATOM 1389 C C . PHE A 1 173 ? 18.132 -1.403 9.777 1.00 97.81 173 PHE A C 1
ATOM 1391 O O . PHE A 1 173 ? 18.950 -1.968 10.510 1.00 97.81 173 PHE A O 1
ATOM 1398 N N . GLY A 1 174 ? 17.519 -0.264 10.108 1.00 97.06 174 GLY A N 1
ATOM 1399 C CA . GLY A 1 174 ? 17.674 0.424 11.384 1.00 97.06 174 GLY A CA 1
ATOM 1400 C C . GLY A 1 174 ? 16.869 -0.195 12.528 1.00 97.06 174 GLY A C 1
ATOM 1401 O O . GLY A 1 174 ? 17.245 0.011 13.678 1.00 97.06 174 GLY A O 1
ATOM 1402 N N . TYR A 1 175 ? 15.818 -0.964 12.228 1.00 97.75 175 TYR A N 1
ATOM 1403 C CA . TYR A 1 175 ? 14.988 -1.614 13.245 1.00 97.75 175 TYR A CA 1
ATOM 1404 C C . TYR A 1 175 ? 15.755 -2.669 14.052 1.00 97.75 175 TYR A C 1
ATOM 1406 O O . TYR A 1 175 ? 16.622 -3.370 13.516 1.00 97.75 175 TYR A O 1
ATOM 1414 N N . SER A 1 176 ? 15.423 -2.792 15.337 1.00 97.12 176 SER A N 1
ATOM 1415 C CA . SER A 1 176 ? 15.955 -3.820 16.234 1.00 97.12 176 SER A CA 1
ATOM 1416 C C . SER A 1 176 ? 15.300 -5.190 16.008 1.00 97.12 176 SER A C 1
ATOM 1418 O O . SER A 1 176 ? 14.291 -5.315 15.309 1.00 97.12 176 SER A O 1
ATOM 1420 N N . ASP A 1 177 ? 15.873 -6.240 16.604 1.00 96.94 177 ASP A N 1
ATOM 1421 C CA . ASP A 1 177 ? 15.288 -7.585 16.548 1.00 96.94 177 ASP A CA 1
ATOM 1422 C C . ASP A 1 177 ? 13.930 -7.634 17.262 1.00 96.94 177 ASP A C 1
ATOM 1424 O O . ASP A 1 177 ? 13.003 -8.287 16.787 1.00 96.94 177 ASP A O 1
ATOM 1428 N N . GLU A 1 178 ? 13.788 -6.899 18.368 1.00 96.50 178 GLU A N 1
ATOM 1429 C CA . GLU A 1 178 ? 12.539 -6.773 19.118 1.00 96.50 178 GLU A CA 1
ATOM 1430 C C . GLU A 1 178 ? 11.456 -6.064 18.299 1.00 96.50 178 GLU A C 1
ATOM 1432 O O . GLU A 1 178 ? 10.310 -6.509 18.288 1.00 96.50 178 GLU A O 1
ATOM 1437 N N . GLU A 1 179 ? 11.807 -4.990 17.586 1.00 97.00 179 GLU A N 1
ATOM 1438 C CA . GLU A 1 179 ? 10.863 -4.240 16.751 1.00 97.00 179 GLU A CA 1
ATOM 1439 C C . GLU A 1 179 ? 10.323 -5.081 15.588 1.00 97.00 179 GLU A C 1
ATOM 1441 O O . GLU A 1 179 ? 9.115 -5.087 15.344 1.00 97.00 179 GLU A O 1
ATOM 1446 N N . ILE A 1 180 ? 11.195 -5.816 14.886 1.00 97.00 180 ILE A N 1
ATOM 1447 C CA . ILE A 1 180 ? 10.767 -6.729 13.815 1.00 97.00 180 ILE A CA 1
ATOM 1448 C C . ILE A 1 180 ? 9.982 -7.913 14.400 1.00 97.00 180 ILE A C 1
ATOM 1450 O O . ILE A 1 180 ? 8.922 -8.268 13.882 1.00 97.00 180 ILE A O 1
ATOM 1454 N N . GLY A 1 181 ? 10.462 -8.498 15.500 1.00 94.62 181 GLY A N 1
ATOM 1455 C CA . GLY A 1 181 ? 9.836 -9.649 16.150 1.00 94.62 181 GLY A CA 1
ATOM 1456 C C . GLY A 1 181 ? 8.466 -9.355 16.772 1.00 94.62 181 GLY A C 1
ATOM 1457 O O . GLY A 1 181 ? 7.672 -10.275 16.967 1.00 94.62 181 GLY A O 1
ATOM 1458 N N . ALA A 1 182 ? 8.158 -8.089 17.060 1.00 94.25 182 ALA A N 1
ATOM 1459 C CA . ALA A 1 182 ? 6.854 -7.662 17.563 1.00 94.25 182 ALA A CA 1
ATOM 1460 C C . ALA A 1 182 ? 5.770 -7.582 16.472 1.00 94.25 182 ALA A C 1
ATOM 1462 O O . ALA A 1 182 ? 4.581 -7.498 16.797 1.00 94.25 182 ALA A O 1
ATOM 1463 N N . VAL A 1 183 ? 6.140 -7.607 15.185 1.00 93.69 183 VAL A N 1
ATOM 1464 C CA . VAL A 1 183 ? 5.160 -7.610 14.092 1.00 93.69 183 VAL A CA 1
ATOM 1465 C C . VAL A 1 183 ? 4.378 -8.924 14.122 1.00 93.69 183 VAL A C 1
ATOM 1467 O O . VAL A 1 183 ? 4.943 -10.014 14.053 1.00 93.69 183 VAL A O 1
ATOM 1470 N N . ARG A 1 184 ? 3.052 -8.819 14.248 1.00 91.69 184 ARG A N 1
ATOM 1471 C CA . ARG A 1 184 ? 2.172 -9.977 14.433 1.00 91.69 184 ARG A CA 1
ATOM 1472 C C . ARG A 1 184 ? 2.028 -10.795 13.152 1.00 91.69 184 ARG A C 1
ATOM 1474 O O . ARG A 1 184 ? 1.670 -10.257 12.105 1.00 91.69 184 ARG A O 1
ATOM 1481 N N . MET A 1 185 ? 2.224 -12.104 13.293 1.00 91.38 185 MET A N 1
ATOM 1482 C CA . MET A 1 185 ? 2.137 -13.101 12.225 1.00 91.38 185 MET A CA 1
ATOM 1483 C C . MET A 1 185 ? 1.101 -14.179 12.579 1.00 91.38 185 MET A C 1
ATOM 1485 O O . MET A 1 185 ? 0.965 -14.534 13.753 1.00 91.38 185 MET A O 1
ATOM 1489 N N . ASP A 1 186 ? 0.385 -14.703 11.585 1.00 86.25 186 ASP A N 1
ATOM 1490 C CA . ASP A 1 186 ? -0.675 -15.709 11.743 1.00 86.25 186 ASP A CA 1
ATOM 1491 C C . ASP A 1 186 ? -0.128 -17.071 12.202 1.00 86.25 186 ASP A C 1
ATOM 1493 O O . ASP A 1 186 ? -0.632 -17.687 13.141 1.00 86.25 186 ASP A O 1
ATOM 1497 N N . ASP A 1 187 ? 1.010 -17.490 11.645 1.00 79.44 187 ASP A N 1
ATOM 1498 C CA . ASP A 1 187 ? 1.701 -18.733 12.013 1.00 79.44 187 ASP A CA 1
ATOM 1499 C C . ASP A 1 187 ? 2.440 -18.658 13.365 1.00 79.44 187 ASP A C 1
ATOM 1501 O O . ASP A 1 187 ? 3.095 -19.618 13.779 1.00 79.44 187 ASP A O 1
ATOM 1505 N N . ARG A 1 188 ? 2.339 -17.517 14.067 1.00 73.00 188 ARG A N 1
ATOM 1506 C CA . ARG A 1 188 ? 3.059 -17.191 15.309 1.00 73.00 188 ARG A CA 1
ATOM 1507 C C . ARG A 1 188 ? 4.573 -17.380 15.212 1.00 73.00 188 ARG A C 1
ATOM 1509 O O . ARG A 1 188 ? 5.225 -17.507 16.250 1.00 73.00 188 ARG A O 1
ATOM 1516 N N . ARG A 1 189 ? 5.139 -17.384 14.004 1.00 86.44 189 ARG A N 1
ATOM 1517 C CA . ARG A 1 189 ? 6.580 -17.346 13.784 1.00 86.44 189 ARG A CA 1
ATOM 1518 C C . ARG A 1 189 ? 6.960 -15.903 13.453 1.00 86.44 189 ARG A C 1
ATOM 1520 O O . ARG A 1 189 ? 6.734 -15.457 12.330 1.00 86.44 189 ARG A O 1
ATOM 1527 N N . PRO A 1 190 ? 7.543 -15.156 14.405 1.00 89.31 190 PRO A N 1
ATOM 1528 C CA . PRO A 1 190 ? 8.001 -13.807 14.125 1.00 89.31 190 PRO A CA 1
ATOM 1529 C C . PRO A 1 190 ? 9.032 -13.807 12.999 1.00 89.31 190 PRO A C 1
ATOM 1531 O O . PRO A 1 190 ? 9.849 -14.729 12.890 1.00 89.31 190 PRO A O 1
ATOM 1534 N N . MET A 1 191 ? 9.016 -12.755 12.185 1.00 94.19 191 MET A N 1
ATOM 1535 C CA . MET A 1 191 ? 10.061 -12.541 11.193 1.00 94.19 191 MET A CA 1
ATOM 1536 C C . MET A 1 191 ? 11.384 -12.260 11.906 1.00 94.19 191 MET A C 1
ATOM 1538 O O . MET A 1 191 ? 11.443 -11.451 12.830 1.00 94.19 191 MET A O 1
ATOM 1542 N N . ALA A 1 192 ? 12.460 -12.914 11.475 1.00 95.56 192 ALA A N 1
ATOM 1543 C CA . ALA A 1 192 ? 13.790 -12.571 11.956 1.00 95.56 192 ALA A CA 1
ATOM 1544 C C . ALA A 1 192 ? 14.315 -11.340 11.204 1.00 95.56 192 ALA A C 1
ATOM 1546 O O . ALA A 1 192 ? 14.179 -11.241 9.983 1.00 95.56 192 ALA A O 1
ATOM 1547 N N . ARG A 1 193 ? 15.001 -10.426 11.897 1.00 97.25 193 ARG A N 1
ATOM 1548 C CA . ARG A 1 193 ? 15.639 -9.267 11.251 1.00 97.25 193 ARG A CA 1
ATOM 1549 C C . ARG A 1 193 ? 16.642 -9.676 10.171 1.00 97.25 193 ARG A C 1
ATOM 1551 O O . ARG A 1 193 ? 16.715 -9.021 9.137 1.00 97.25 193 ARG A O 1
ATOM 1558 N N . ALA A 1 194 ? 17.396 -10.754 10.396 1.00 97.31 194 ALA A N 1
ATOM 1559 C CA . ALA A 1 194 ? 18.321 -11.297 9.401 1.00 97.31 194 ALA A CA 1
ATOM 1560 C C . ALA A 1 194 ? 17.582 -11.705 8.117 1.00 97.31 194 ALA A C 1
ATOM 1562 O O . ALA A 1 194 ? 17.954 -11.285 7.030 1.00 97.31 194 ALA A O 1
ATOM 1563 N N . GLU A 1 195 ? 16.464 -12.419 8.256 1.00 96.94 195 GLU A N 1
ATOM 1564 C CA . GLU A 1 195 ? 15.620 -12.835 7.135 1.00 96.94 195 GLU A CA 1
ATOM 1565 C C . GLU A 1 195 ? 15.050 -11.639 6.352 1.00 96.94 195 GLU A C 1
ATOM 1567 O O . GLU A 1 195 ? 15.031 -11.646 5.114 1.00 96.94 195 GLU A O 1
ATOM 1572 N N . LEU A 1 196 ? 14.599 -10.604 7.069 1.00 98.00 196 LEU A N 1
ATOM 1573 C CA . LEU A 1 196 ? 14.145 -9.348 6.476 1.00 98.00 196 LEU A CA 1
ATOM 1574 C C . LEU A 1 196 ? 15.273 -8.675 5.696 1.00 98.00 196 LEU A C 1
ATOM 1576 O O . LEU A 1 196 ? 15.077 -8.279 4.546 1.00 98.00 196 LEU A O 1
ATOM 1580 N N . ARG A 1 197 ? 16.452 -8.559 6.315 1.00 98.31 197 ARG A N 1
ATOM 1581 C CA . ARG A 1 197 ? 17.609 -7.899 5.717 1.00 98.31 197 ARG A CA 1
ATOM 1582 C C . ARG A 1 197 ? 18.073 -8.624 4.464 1.00 98.31 197 ARG A C 1
ATOM 1584 O O . ARG A 1 197 ? 18.204 -7.967 3.442 1.00 98.31 197 ARG A O 1
ATOM 1591 N N . ASP A 1 198 ? 18.236 -9.940 4.519 1.00 98.31 198 ASP A N 1
ATOM 1592 C CA . ASP A 1 198 ? 18.681 -10.742 3.377 1.00 98.31 198 ASP A CA 1
ATOM 1593 C C . ASP A 1 198 ? 17.721 -10.593 2.189 1.00 98.31 198 ASP A C 1
ATOM 1595 O O . ASP A 1 198 ? 18.145 -10.370 1.055 1.00 98.31 198 ASP A O 1
ATOM 1599 N N . THR A 1 199 ? 16.409 -10.641 2.456 1.00 98.50 199 THR A N 1
ATOM 1600 C CA . THR A 1 199 ? 15.388 -10.515 1.404 1.00 98.50 199 THR A CA 1
ATOM 1601 C C . THR A 1 199 ? 15.384 -9.115 0.789 1.00 98.50 199 THR A C 1
ATOM 1603 O O . THR A 1 199 ? 15.389 -8.971 -0.434 1.00 98.50 199 THR A O 1
ATOM 1606 N N . LEU A 1 200 ? 15.363 -8.070 1.623 1.00 98.62 200 LEU A N 1
ATOM 1607 C CA . LEU A 1 200 ? 15.279 -6.695 1.135 1.00 98.62 200 LEU A CA 1
ATOM 1608 C C . LEU A 1 200 ? 16.600 -6.202 0.545 1.00 98.62 200 LEU A C 1
ATOM 1610 O O . LEU A 1 200 ? 16.571 -5.400 -0.378 1.00 98.62 200 LEU A O 1
ATOM 1614 N N . GLU A 1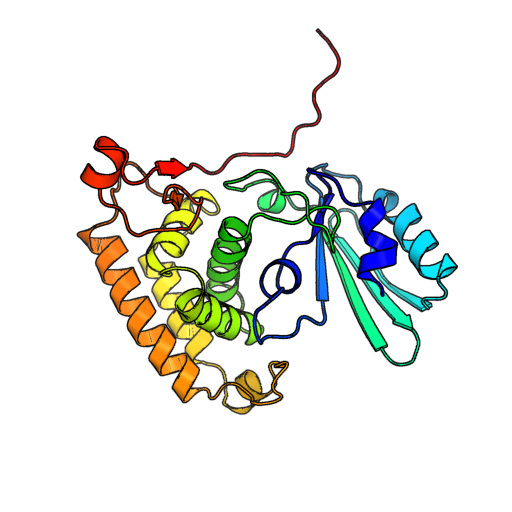 201 ? 17.755 -6.651 1.035 1.00 98.56 201 GLU A N 1
ATOM 1615 C CA . GLU A 1 201 ? 19.055 -6.260 0.485 1.00 98.56 201 GLU A CA 1
ATOM 1616 C C . GLU A 1 201 ? 19.195 -6.723 -0.966 1.00 98.56 201 GLU A C 1
ATOM 1618 O O . GLU A 1 201 ? 19.515 -5.899 -1.827 1.00 98.56 201 GLU A O 1
ATOM 1623 N N . ALA A 1 202 ? 18.858 -7.986 -1.250 1.00 98.56 202 ALA A N 1
ATOM 1624 C CA . ALA A 1 202 ? 18.804 -8.511 -2.611 1.00 98.56 202 ALA A CA 1
ATOM 1625 C C . ALA A 1 202 ? 17.798 -7.730 -3.474 1.00 98.56 202 ALA A C 1
ATOM 1627 O O . ALA A 1 202 ? 18.181 -7.132 -4.477 1.00 98.56 202 ALA A O 1
ATOM 1628 N N . ALA A 1 203 ? 16.545 -7.617 -3.023 1.00 98.75 203 ALA A N 1
ATOM 1629 C CA . ALA A 1 203 ? 15.498 -6.941 -3.789 1.00 98.75 203 ALA A CA 1
ATOM 1630 C C . ALA A 1 203 ? 15.800 -5.455 -4.062 1.00 98.75 203 ALA A C 1
ATOM 1632 O O . ALA A 1 203 ? 15.437 -4.927 -5.110 1.00 98.75 203 ALA A O 1
ATOM 1633 N N . LEU A 1 204 ? 16.465 -4.758 -3.132 1.00 98.81 204 LEU A N 1
ATOM 1634 C CA . LEU A 1 204 ? 16.852 -3.353 -3.296 1.00 98.81 204 LEU A CA 1
ATOM 1635 C C . LEU A 1 204 ? 18.079 -3.185 -4.200 1.00 98.81 204 LEU A C 1
ATOM 1637 O O . LEU A 1 204 ? 18.238 -2.109 -4.771 1.00 98.81 204 LEU A O 1
ATOM 1641 N N . ASN A 1 205 ? 18.959 -4.189 -4.306 1.00 98.69 205 ASN A N 1
ATOM 1642 C CA . ASN A 1 205 ? 20.013 -4.203 -5.328 1.00 98.69 205 ASN A CA 1
ATOM 1643 C C . ASN A 1 205 ? 19.386 -4.369 -6.718 1.00 98.69 205 ASN A C 1
ATOM 1645 O O . ASN A 1 205 ? 19.611 -3.523 -7.577 1.00 98.69 205 ASN A O 1
ATOM 1649 N N . ASP A 1 206 ? 18.506 -5.356 -6.894 1.00 98.69 206 ASP A N 1
ATOM 1650 C CA . ASP A 1 206 ? 17.815 -5.590 -8.169 1.00 98.69 206 ASP A CA 1
ATOM 1651 C C . ASP A 1 206 ? 16.981 -4.369 -8.590 1.00 98.69 206 ASP A C 1
ATOM 1653 O O . ASP A 1 206 ? 16.989 -3.946 -9.745 1.00 98.69 206 ASP A O 1
ATOM 1657 N N . ALA A 1 207 ? 16.288 -3.744 -7.633 1.00 98.75 207 ALA A N 1
ATOM 1658 C CA . ALA A 1 207 ? 15.524 -2.526 -7.875 1.00 98.75 207 ALA A CA 1
ATOM 1659 C C . ALA A 1 207 ? 16.400 -1.348 -8.298 1.00 98.75 207 ALA A C 1
ATOM 1661 O O . ALA A 1 207 ? 15.977 -0.548 -9.136 1.00 98.75 207 ALA A O 1
ATOM 1662 N N . ARG A 1 208 ? 17.601 -1.227 -7.721 1.00 98.69 208 ARG A N 1
ATOM 1663 C CA . ARG A 1 208 ? 18.566 -0.207 -8.123 1.00 98.69 208 ARG A CA 1
ATOM 1664 C C . ARG A 1 208 ? 18.987 -0.430 -9.570 1.00 98.69 208 ARG A C 1
ATOM 1666 O O . ARG A 1 208 ? 18.852 0.494 -10.367 1.00 98.69 208 ARG A O 1
ATOM 1673 N N . ASP A 1 209 ? 19.430 -1.639 -9.900 1.00 98.56 209 ASP A N 1
ATOM 1674 C CA . ASP A 1 209 ? 19.912 -1.969 -11.241 1.00 98.56 209 ASP A CA 1
ATOM 1675 C C . ASP A 1 209 ? 18.815 -1.767 -12.290 1.00 98.56 209 ASP A C 1
ATOM 1677 O O . ASP A 1 209 ? 19.071 -1.186 -13.346 1.00 98.56 209 ASP A O 1
ATOM 1681 N N . TYR A 1 210 ? 17.578 -2.152 -11.965 1.00 98.69 210 TYR A N 1
ATOM 1682 C CA . TYR A 1 210 ? 16.404 -1.892 -12.792 1.00 98.69 210 TYR A CA 1
ATOM 1683 C C . TYR A 1 210 ? 16.176 -0.392 -13.022 1.00 98.69 210 TYR A C 1
ATOM 1685 O O . TYR A 1 210 ? 16.073 0.046 -14.166 1.00 98.69 210 TYR A O 1
ATOM 1693 N N . CYS A 1 211 ? 16.117 0.409 -11.953 1.00 98.06 211 CYS A N 1
ATOM 1694 C CA . CYS A 1 211 ? 15.827 1.840 -12.064 1.00 98.06 211 CYS A CA 1
ATOM 1695 C C . CYS A 1 211 ? 16.952 2.632 -12.750 1.00 98.06 211 CYS A C 1
ATOM 1697 O O . CYS A 1 211 ? 16.671 3.670 -13.341 1.00 98.06 211 CYS A O 1
ATOM 1699 N N . GLU A 1 212 ? 18.211 2.195 -12.640 1.00 97.12 212 GLU A N 1
ATOM 1700 C CA . GLU A 1 212 ? 19.356 2.870 -13.268 1.00 97.12 212 GLU A CA 1
ATOM 1701 C C . GLU A 1 212 ? 19.534 2.474 -14.740 1.00 97.12 212 GLU A C 1
ATOM 1703 O O . GLU A 1 212 ? 19.907 3.324 -15.547 1.00 97.12 212 GLU A O 1
ATOM 1708 N N . ASN A 1 213 ? 19.277 1.208 -15.096 1.00 97.62 213 ASN A N 1
ATOM 1709 C CA . ASN A 1 213 ? 19.739 0.654 -16.374 1.00 97.62 213 ASN A CA 1
ATOM 1710 C C . ASN A 1 213 ? 18.636 0.105 -17.289 1.00 97.62 213 ASN A C 1
ATOM 1712 O O . ASN A 1 213 ? 18.917 -0.151 -18.458 1.00 97.62 213 ASN A O 1
ATOM 1716 N N . VAL A 1 214 ? 17.419 -0.119 -16.783 1.00 98.06 214 VAL A N 1
ATOM 1717 C CA . VAL A 1 214 ? 16.361 -0.836 -17.522 1.00 98.06 214 VAL A CA 1
ATOM 1718 C C . VAL A 1 214 ? 15.097 0.004 -17.674 1.00 98.06 214 VAL A C 1
ATOM 1720 O O . VAL A 1 214 ? 14.549 0.094 -18.771 1.00 98.06 214 VAL A O 1
ATOM 1723 N N . ALA A 1 215 ? 14.630 0.616 -16.585 1.00 97.38 215 ALA A N 1
ATOM 1724 C CA . ALA A 1 215 ? 13.353 1.314 -16.556 1.00 97.38 215 ALA A CA 1
ATOM 1725 C C . ALA A 1 215 ? 13.321 2.492 -17.558 1.00 97.38 215 ALA A C 1
ATOM 1727 O O . ALA A 1 215 ? 14.227 3.333 -17.556 1.00 97.38 215 ALA A O 1
ATOM 1728 N N . PRO A 1 216 ? 12.281 2.593 -18.402 1.00 96.62 216 PRO A N 1
ATOM 1729 C CA . PRO A 1 216 ? 12.239 3.573 -19.478 1.00 96.62 216 PRO A CA 1
ATOM 1730 C C . PRO A 1 216 ? 11.864 4.960 -18.947 1.00 96.62 216 PRO A C 1
ATOM 1732 O O . PRO A 1 216 ? 10.748 5.184 -18.468 1.00 96.62 216 PRO A O 1
ATOM 1735 N N . ILE A 1 217 ? 12.802 5.908 -19.034 1.00 95.00 217 ILE A N 1
ATOM 1736 C CA . ILE A 1 217 ? 12.685 7.255 -18.450 1.00 95.00 217 ILE A CA 1
ATOM 1737 C C . ILE A 1 217 ? 11.477 8.046 -18.972 1.00 95.00 217 ILE A C 1
ATOM 1739 O O . ILE A 1 217 ? 10.901 8.849 -18.239 1.00 95.00 217 ILE A O 1
ATOM 1743 N N . GLU A 1 218 ? 11.048 7.793 -20.209 1.00 95.62 218 GLU A N 1
ATOM 1744 C CA . GLU A 1 218 ? 9.857 8.391 -20.818 1.00 95.62 218 GLU A CA 1
ATOM 1745 C C . GLU A 1 218 ? 8.551 8.032 -20.083 1.00 95.62 218 GLU A C 1
ATOM 1747 O O . GLU A 1 218 ? 7.564 8.757 -20.191 1.00 95.62 218 GLU A O 1
ATOM 1752 N N . TYR A 1 219 ? 8.566 6.961 -19.286 1.00 96.75 219 TYR A N 1
ATOM 1753 C CA . TYR A 1 219 ? 7.460 6.499 -18.449 1.00 96.75 219 TYR A CA 1
ATOM 1754 C C . TYR A 1 219 ? 7.771 6.660 -16.954 1.00 96.75 219 TYR A C 1
ATOM 1756 O O . TYR A 1 219 ? 7.286 5.886 -16.123 1.00 96.75 219 TYR A O 1
ATOM 1764 N N . LEU A 1 220 ? 8.587 7.648 -16.568 1.00 96.25 220 LEU A N 1
ATOM 1765 C CA . LEU A 1 220 ? 8.851 7.934 -15.156 1.00 96.25 220 LEU A CA 1
ATOM 1766 C C . LEU A 1 220 ? 7.536 8.093 -14.374 1.00 96.25 220 LEU A C 1
ATOM 1768 O O . LEU A 1 220 ? 6.620 8.799 -14.800 1.00 96.25 220 LEU A O 1
ATOM 1772 N N . GLY A 1 221 ? 7.428 7.396 -13.240 1.00 96.88 221 GLY A N 1
ATOM 1773 C CA . GLY A 1 221 ? 6.236 7.428 -12.392 1.00 96.88 221 GLY A CA 1
ATOM 1774 C C . GLY A 1 221 ? 5.042 6.612 -12.894 1.00 96.88 221 GLY A C 1
ATOM 1775 O O . GLY A 1 221 ? 4.006 6.610 -12.232 1.00 96.88 221 GLY A O 1
ATOM 1776 N N . HIS A 1 222 ? 5.162 5.911 -14.024 1.00 98.31 222 HIS A N 1
ATOM 1777 C CA . HIS A 1 222 ? 4.169 4.921 -14.434 1.00 98.31 222 HIS A CA 1
ATOM 1778 C C . HIS A 1 222 ? 4.409 3.602 -13.705 1.00 98.31 222 HIS A C 1
ATOM 1780 O O . HIS A 1 222 ? 5.538 3.255 -13.361 1.00 98.31 222 HIS A O 1
ATOM 1786 N N . LEU A 1 223 ? 3.339 2.849 -13.499 1.00 98.62 223 LEU A N 1
ATOM 1787 C CA . LEU A 1 223 ? 3.409 1.471 -13.054 1.00 98.62 223 LEU A CA 1
ATOM 1788 C C . LEU A 1 223 ? 3.351 0.557 -14.277 1.00 98.62 223 LEU A C 1
ATOM 1790 O O . LEU A 1 223 ? 2.406 0.641 -15.059 1.00 98.62 223 LEU A O 1
ATOM 1794 N N . PHE A 1 224 ? 4.352 -0.301 -14.447 1.00 98.56 224 PHE A N 1
ATOM 1795 C CA . PHE A 1 224 ? 4.326 -1.326 -15.488 1.00 98.56 224 PHE A CA 1
ATOM 1796 C C . PHE A 1 224 ? 3.674 -2.587 -14.948 1.00 98.56 224 PHE A C 1
ATOM 1798 O O . PHE A 1 224 ? 4.027 -3.030 -13.855 1.00 98.56 224 PHE A O 1
ATOM 1805 N N . ILE A 1 225 ? 2.748 -3.145 -15.716 1.00 98.62 225 ILE A N 1
ATOM 1806 C CA . ILE A 1 225 ? 1.993 -4.343 -15.357 1.00 98.62 225 ILE A CA 1
ATOM 1807 C C . ILE A 1 225 ? 1.958 -5.357 -16.500 1.00 98.62 225 ILE A C 1
ATOM 1809 O O . ILE A 1 225 ? 2.116 -4.982 -17.668 1.00 98.62 225 ILE A O 1
ATOM 1813 N N . ASP A 1 226 ? 1.756 -6.621 -16.142 1.00 97.50 226 ASP A N 1
ATOM 1814 C CA . ASP A 1 226 ? 1.427 -7.699 -17.073 1.00 97.50 226 ASP A CA 1
ATOM 1815 C C . ASP A 1 226 ? -0.084 -7.751 -17.386 1.00 97.50 226 ASP A C 1
ATOM 1817 O O . ASP A 1 226 ? -0.827 -6.799 -17.129 1.00 97.50 226 ASP A O 1
ATOM 1821 N N . GLU A 1 227 ? -0.529 -8.844 -18.010 1.00 96.12 227 GLU A N 1
ATOM 1822 C CA . GLU A 1 227 ? -1.928 -9.064 -18.398 1.00 96.12 227 GLU A CA 1
ATOM 1823 C C . GLU A 1 227 ? -2.872 -9.253 -17.197 1.00 96.12 227 GLU A C 1
ATOM 1825 O O . GLU A 1 227 ? -4.072 -9.021 -17.339 1.00 96.12 227 GLU A O 1
ATOM 1830 N N . ASP A 1 228 ? -2.335 -9.611 -16.026 1.00 96.00 228 ASP A N 1
ATOM 1831 C CA . ASP A 1 228 ? -3.078 -9.854 -14.784 1.00 96.00 228 ASP A CA 1
ATOM 1832 C C . ASP A 1 228 ? -3.054 -8.627 -13.844 1.00 96.00 228 ASP A C 1
ATOM 1834 O O . ASP A 1 228 ? -3.369 -8.727 -12.656 1.00 96.00 228 ASP A O 1
ATOM 1838 N N . ASP A 1 229 ? -2.662 -7.455 -14.363 1.00 96.94 229 ASP A N 1
ATOM 1839 C CA . ASP A 1 229 ? -2.463 -6.205 -13.616 1.00 96.94 229 ASP A CA 1
ATOM 1840 C C . ASP A 1 229 ? -1.404 -6.315 -12.483 1.00 96.94 229 ASP A C 1
ATOM 1842 O O . ASP A 1 229 ? -1.362 -5.483 -11.562 1.00 96.94 229 ASP A O 1
ATOM 1846 N N . ILE A 1 230 ? -0.499 -7.305 -12.551 1.00 97.69 230 ILE A N 1
ATOM 1847 C CA . ILE A 1 230 ? 0.586 -7.497 -11.579 1.00 97.69 230 ILE A CA 1
ATOM 1848 C C . ILE A 1 230 ? 1.799 -6.648 -11.986 1.00 97.69 230 ILE A C 1
ATOM 1850 O O . ILE A 1 230 ? 2.209 -6.664 -13.146 1.00 97.69 230 ILE A O 1
ATOM 1854 N N . PRO A 1 231 ? 2.425 -5.900 -11.054 1.00 98.56 231 PRO A N 1
ATOM 1855 C CA . PRO A 1 231 ? 3.608 -5.106 -11.359 1.00 98.56 231 PRO A CA 1
ATOM 1856 C C . PRO A 1 231 ? 4.793 -5.937 -11.861 1.00 98.56 231 PRO A C 1
ATOM 1858 O O . PRO A 1 231 ? 5.240 -6.868 -11.191 1.00 98.56 231 PRO A O 1
ATOM 1861 N N . VAL A 1 232 ? 5.377 -5.531 -12.987 1.00 98.31 232 VAL A N 1
ATOM 1862 C CA . VAL A 1 232 ? 6.524 -6.212 -13.609 1.00 98.31 232 VAL A CA 1
ATOM 1863 C C . VAL A 1 232 ? 7.637 -5.236 -13.971 1.00 98.31 232 VAL A C 1
ATOM 1865 O O . VAL A 1 232 ? 7.411 -4.044 -14.172 1.00 98.31 232 VAL A O 1
ATOM 1868 N N . ALA A 1 233 ? 8.872 -5.734 -14.029 1.00 98.00 233 ALA A N 1
ATOM 1869 C CA . ALA A 1 233 ? 9.982 -4.975 -14.594 1.00 98.00 233 ALA A CA 1
ATOM 1870 C C . ALA A 1 233 ? 9.823 -4.917 -16.117 1.00 98.00 233 ALA A C 1
ATOM 1872 O O . ALA A 1 233 ? 9.674 -5.956 -16.755 1.00 98.00 233 ALA A O 1
ATOM 1873 N N . ALA A 1 234 ? 9.864 -3.714 -16.686 1.00 97.81 234 ALA A N 1
ATOM 1874 C CA . ALA A 1 234 ? 9.715 -3.498 -18.119 1.00 97.81 234 ALA A CA 1
ATOM 1875 C C . ALA A 1 234 ? 10.744 -2.482 -18.620 1.00 97.81 234 ALA A C 1
ATOM 1877 O O . ALA A 1 234 ? 11.056 -1.513 -17.928 1.00 97.81 234 ALA A O 1
ATOM 1878 N N . ASP A 1 235 ? 11.252 -2.706 -19.827 1.00 97.94 235 ASP A N 1
ATOM 1879 C CA . ASP A 1 235 ? 12.038 -1.736 -20.587 1.00 97.94 235 ASP A CA 1
ATOM 1880 C C . ASP A 1 235 ? 11.165 -1.053 -21.660 1.00 97.94 235 ASP A C 1
ATOM 1882 O O . ASP A 1 235 ? 9.966 -1.325 -21.791 1.00 97.94 235 ASP A O 1
ATOM 1886 N N . SER A 1 236 ? 11.753 -0.149 -22.451 1.00 96.75 236 SER A N 1
ATOM 1887 C CA . SER A 1 236 ? 11.027 0.522 -23.537 1.00 96.75 236 SER A CA 1
ATOM 1888 C C . SER A 1 236 ? 10.471 -0.454 -24.585 1.00 96.75 236 SER A C 1
ATOM 1890 O O . SER A 1 236 ? 9.469 -0.135 -25.223 1.00 96.75 236 SER A O 1
ATOM 1892 N N . GLU A 1 237 ? 11.113 -1.603 -24.821 1.00 96.94 237 GLU A N 1
ATOM 1893 C CA . GLU A 1 237 ? 10.677 -2.565 -25.841 1.00 96.94 237 GLU A CA 1
ATOM 1894 C C . GLU A 1 237 ? 9.472 -3.373 -25.359 1.00 96.94 237 GLU A C 1
ATOM 1896 O O . GLU A 1 237 ? 8.513 -3.554 -26.110 1.00 96.94 237 GLU A O 1
ATOM 1901 N N . ALA A 1 238 ? 9.462 -3.776 -24.089 1.00 97.12 238 ALA A N 1
ATOM 1902 C CA . ALA A 1 238 ? 8.325 -4.441 -23.465 1.00 97.12 238 ALA A CA 1
ATOM 1903 C C . ALA A 1 238 ? 7.053 -3.578 -23.538 1.00 97.12 238 ALA A C 1
ATOM 1905 O O . ALA A 1 238 ? 5.966 -4.081 -23.826 1.00 97.12 238 ALA A O 1
ATOM 1906 N N . VAL A 1 239 ? 7.189 -2.260 -23.356 1.00 96.56 239 VAL A N 1
ATOM 1907 C CA . VAL A 1 239 ? 6.059 -1.328 -23.488 1.00 96.56 239 VAL A CA 1
ATOM 1908 C C . VAL A 1 239 ? 5.628 -1.147 -24.949 1.00 96.56 239 VAL A C 1
ATOM 1910 O O . VAL A 1 239 ? 4.434 -1.141 -25.241 1.00 96.56 239 VAL A O 1
ATOM 1913 N N . LYS A 1 240 ? 6.573 -1.027 -25.893 1.00 96.06 240 LYS A N 1
ATOM 1914 C CA . LYS A 1 240 ? 6.269 -0.845 -27.329 1.00 96.06 240 LYS A CA 1
ATOM 1915 C C . LYS A 1 240 ? 5.625 -2.070 -27.970 1.00 96.06 240 LYS A C 1
ATOM 1917 O O . LYS A 1 240 ? 4.732 -1.923 -28.801 1.00 96.06 240 LYS A O 1
ATOM 1922 N N . SER A 1 241 ? 6.098 -3.256 -27.605 1.00 95.00 241 SER A N 1
ATOM 1923 C CA . SER A 1 241 ? 5.580 -4.535 -28.097 1.00 95.00 241 SER A CA 1
ATOM 1924 C C . SER A 1 241 ? 4.260 -4.936 -27.433 1.00 95.00 241 SER A C 1
ATOM 1926 O O . SER A 1 241 ? 3.564 -5.808 -27.949 1.00 95.00 241 SER A O 1
ATOM 1928 N N . GLY A 1 242 ? 3.891 -4.280 -26.327 1.00 92.94 242 GLY A N 1
ATOM 1929 C CA . GLY A 1 242 ? 2.663 -4.540 -25.581 1.00 92.94 242 GLY A CA 1
ATOM 1930 C C . GLY A 1 242 ? 2.755 -5.712 -24.604 1.00 92.94 242 GLY A C 1
ATOM 1931 O O . GLY A 1 242 ? 1.734 -6.082 -24.036 1.00 92.94 242 GLY A O 1
ATOM 1932 N N . THR A 1 243 ? 3.946 -6.279 -24.372 1.00 94.31 243 THR A N 1
ATOM 1933 C CA . THR A 1 243 ? 4.146 -7.328 -23.355 1.00 94.31 243 THR A CA 1
ATOM 1934 C C . THR A 1 243 ? 4.077 -6.785 -21.928 1.00 94.31 243 THR A C 1
ATOM 1936 O O . THR A 1 243 ? 3.904 -7.553 -20.990 1.00 94.31 243 THR A O 1
ATOM 1939 N N . ALA A 1 244 ? 4.237 -5.471 -21.755 1.00 97.44 244 ALA A N 1
ATOM 1940 C CA . ALA A 1 244 ? 3.946 -4.767 -20.514 1.00 97.44 244 ALA A CA 1
ATOM 1941 C C . ALA A 1 244 ? 3.150 -3.494 -20.811 1.00 97.44 244 ALA A C 1
ATOM 1943 O O . ALA A 1 244 ? 3.412 -2.785 -21.785 1.00 97.44 244 ALA A O 1
ATOM 1944 N N . LYS A 1 245 ? 2.199 -3.161 -19.941 1.00 98.19 245 LYS A N 1
ATOM 1945 C CA . LYS A 1 245 ? 1.401 -1.938 -20.055 1.00 98.19 245 LYS A CA 1
ATOM 1946 C C . LYS A 1 245 ? 1.877 -0.904 -19.044 1.00 98.19 245 LYS A C 1
ATOM 1948 O O . LYS A 1 245 ? 1.967 -1.187 -17.855 1.00 98.19 245 LYS A O 1
ATOM 1953 N N . ALA A 1 246 ? 2.143 0.313 -19.513 1.00 98.19 246 ALA A N 1
ATOM 1954 C CA . ALA A 1 246 ? 2.464 1.450 -18.655 1.00 98.19 246 ALA A CA 1
ATOM 1955 C C . ALA A 1 246 ? 1.177 2.152 -18.189 1.00 98.19 246 ALA A C 1
ATOM 1957 O O . ALA A 1 246 ? 0.422 2.696 -18.998 1.00 98.19 246 ALA A O 1
ATOM 1958 N N . VAL A 1 247 ? 0.928 2.161 -16.882 1.00 98.25 247 VAL A N 1
ATOM 1959 C CA . VAL A 1 247 ? -0.256 2.766 -16.260 1.00 98.25 247 VAL A CA 1
ATOM 1960 C C . VAL A 1 247 ? 0.154 4.052 -15.535 1.00 98.25 247 VAL A C 1
ATOM 1962 O O . VAL A 1 247 ? 0.961 3.990 -14.607 1.00 98.25 247 VAL A O 1
ATOM 1965 N N . PRO A 1 248 ? -0.358 5.232 -15.929 1.00 97.56 248 PRO A N 1
ATOM 1966 C CA . PRO A 1 248 ? -0.099 6.473 -15.205 1.00 97.56 248 PRO A CA 1
ATOM 1967 C C . PRO A 1 248 ? -0.958 6.574 -13.941 1.00 97.56 248 PRO A C 1
ATOM 1969 O O . PRO A 1 248 ? -2.052 6.010 -13.875 1.00 97.56 248 PRO A O 1
ATOM 1972 N N . VAL A 1 249 ? -0.507 7.378 -12.976 1.00 96.12 249 VAL A N 1
ATOM 1973 C CA . VAL A 1 249 ? -1.360 7.822 -11.864 1.00 96.12 249 VAL A CA 1
ATOM 1974 C C . VAL A 1 249 ? -2.530 8.638 -12.413 1.00 96.12 249 VAL A C 1
ATOM 1976 O O . VAL A 1 249 ? -2.351 9.503 -13.272 1.00 96.12 249 VAL A O 1
ATOM 1979 N N . ARG A 1 250 ? -3.724 8.394 -11.879 1.00 94.50 250 ARG A N 1
ATOM 1980 C CA . ARG A 1 250 ? -4.947 9.149 -12.159 1.00 94.50 250 ARG A CA 1
ATOM 1981 C C . ARG A 1 250 ? -5.505 9.725 -10.866 1.00 94.50 250 ARG A C 1
ATOM 1983 O O . ARG A 1 250 ? -5.199 9.238 -9.779 1.00 94.50 250 ARG A O 1
ATOM 1990 N N . ASP A 1 251 ? -6.311 10.766 -11.004 1.00 91.50 251 ASP A N 1
ATOM 1991 C CA . ASP A 1 251 ? -7.064 11.358 -9.905 1.00 91.50 251 ASP A CA 1
ATOM 1992 C C . ASP A 1 251 ? -8.506 10.837 -9.949 1.00 91.50 251 ASP A C 1
ATOM 1994 O O . ASP A 1 251 ? -9.189 10.988 -10.963 1.00 91.50 251 ASP A O 1
ATOM 1998 N N . PHE A 1 252 ? -8.939 10.189 -8.869 1.00 89.38 252 PHE A N 1
ATOM 1999 C CA . PHE A 1 252 ? -10.274 9.605 -8.723 1.00 89.38 252 PHE A CA 1
ATOM 2000 C C . PHE A 1 252 ? -11.223 10.467 -7.872 1.00 89.38 252 PHE A C 1
ATOM 2002 O O . PHE A 1 252 ? -12.302 10.006 -7.511 1.00 89.38 252 PHE A O 1
ATOM 2009 N N . SER A 1 253 ? -10.870 11.724 -7.578 1.00 81.94 253 SER A N 1
ATOM 2010 C CA . SER A 1 253 ? -11.663 12.639 -6.735 1.00 81.94 253 SER A CA 1
ATOM 2011 C C . SER A 1 253 ? -12.963 13.183 -7.368 1.00 81.94 253 SER A C 1
ATOM 2013 O O . SER A 1 253 ? -13.513 14.178 -6.893 1.00 81.94 253 SER A O 1
ATOM 2015 N N . VAL A 1 254 ? -13.501 12.557 -8.425 1.00 66.94 254 VAL A N 1
ATOM 2016 C CA . VAL A 1 254 ? -14.625 13.103 -9.207 1.00 66.94 254 VAL A CA 1
ATOM 2017 C C . VAL A 1 254 ? -15.905 12.278 -9.052 1.00 66.94 254 VAL A C 1
ATOM 2019 O O . VAL A 1 254 ? -16.048 11.204 -9.631 1.00 66.94 254 VAL A O 1
ATOM 2022 N N . VAL A 1 255 ? -16.879 12.867 -8.352 1.00 51.91 255 VAL A N 1
ATOM 2023 C CA . VAL A 1 255 ? -18.316 12.617 -8.549 1.00 51.91 255 VAL A CA 1
ATOM 2024 C C . VAL A 1 255 ? -18.676 13.099 -9.961 1.00 51.91 255 VAL A C 1
ATOM 2026 O O . VAL A 1 255 ? -18.325 14.236 -10.288 1.00 51.91 255 VAL A O 1
ATOM 2029 N N . PRO A 1 256 ? -19.395 12.331 -10.803 1.00 39.94 256 PRO A N 1
ATOM 2030 C CA . PRO A 1 256 ? -19.946 12.880 -12.035 1.00 39.94 256 PRO A CA 1
ATOM 2031 C C . PRO A 1 256 ? -20.805 14.097 -11.683 1.00 39.94 256 PRO A C 1
ATOM 2033 O O . PRO A 1 256 ? -21.798 13.973 -10.963 1.00 39.94 256 PRO A O 1
ATOM 2036 N N . THR A 1 257 ? -20.446 15.281 -12.174 1.00 35.34 257 THR A N 1
ATOM 2037 C CA . THR A 1 257 ? -21.389 16.397 -12.213 1.00 35.34 257 THR A CA 1
ATOM 2038 C C . THR A 1 257 ? -22.572 15.950 -13.057 1.00 35.34 257 THR A C 1
ATOM 2040 O O . THR A 1 257 ? -22.467 15.808 -14.273 1.00 35.34 257 THR A O 1
ATOM 2043 N N . VAL A 1 258 ? -23.706 15.689 -12.408 1.00 42.03 258 VAL A N 1
ATOM 2044 C CA . VAL A 1 258 ? -24.991 15.642 -13.098 1.00 42.03 258 VAL A CA 1
ATOM 2045 C C . VAL A 1 258 ? -25.260 17.060 -13.590 1.00 42.03 258 VAL A C 1
ATOM 2047 O O . VAL A 1 258 ? -25.615 17.928 -12.795 1.00 42.03 258 VAL A O 1
ATOM 2050 N N . GLY A 1 259 ? -25.058 17.287 -14.885 1.00 46.38 259 GLY A N 1
ATOM 2051 C CA . GLY A 1 259 ? -25.457 18.512 -15.570 1.00 46.38 259 GLY A CA 1
ATOM 2052 C C . GLY A 1 259 ? -24.443 18.982 -16.604 1.00 46.38 259 GLY A C 1
ATOM 2053 O O . GLY A 1 259 ? -23.495 19.668 -16.244 1.00 46.38 259 GLY A O 1
ATOM 2054 N N . ASP A 1 260 ? -24.692 18.617 -17.862 1.00 35.75 260 ASP A N 1
ATOM 2055 C CA . ASP A 1 260 ? -24.922 19.572 -18.955 1.00 35.75 260 ASP A CA 1
ATOM 2056 C C . ASP A 1 260 ? -26.025 19.011 -19.871 1.00 35.75 260 ASP A C 1
ATOM 2058 O O . ASP A 1 260 ? -25.995 17.788 -20.155 1.00 35.75 260 ASP A O 1
#

Foldseek 3Di:
DLLVLQQVVDDLQKAWAEPCLQVPPHFFDDLETEIEGLAAQCFPPSCPVSVVSLVVVPWDWAWPDGDRAKTWIWTDDPRRIHIYMYGRDQLSQWFQDTWDQDPRRRTHDDNLRRLLVLLVCLLPPLQCLVSLVSPLCCLVPAAQCLLSLQLNCLSPVVDDSVSSLVSSCVRNLPDDQVSQQPRHTNVNPGDGSVSSCVSSVVSSVVSVCLRPPFDEPVLGNWFKAAPVRGGYRHHPVCCVVVRIPTTGIDGRSDDPPPDD

Secondary structure (DSSP, 8-state):
-HHHHHGGG-BTTEEEEHHHHH-SSSSBPP-EEEEEESSTT-TTGGGHHHHHHHHHTT-EEEEEEESSSEEEEEEEETTEEEEEEEE--TTTTEESS--EEETTTEEE--HHHHHHHHHHHHHH-TT-HHHHHHHHHHHHHT--HHHHHHHHHHH-TT--HHHHHHHHHHHHTTS-HHHHHTS-BTTS-PPPHHHHHHHHHHHHHHHHHHHHHTS-GGGTTPEEE-TTS-B----HHHHHHTSSEEE--EE---------